Protein AF-A0A2W6E4N7-F1 (afdb_monomer)

Mean predicted aligned error: 10.03 Å

Nearest PDB structures (foldseek):
  6xg8-assembly1_A  TM=4.427E-01  e=2.562E-04  Acetivibrio thermocellus ATCC 27405

Solvent-accessible surface area (backbone atoms only — not comparable to full-atom values): 19294 Å² total; per-residue (Å²): 136,91,81,85,83,86,85,90,80,87,84,86,69,65,63,67,55,53,50,53,51,59,60,56,47,39,51,67,27,49,52,45,49,54,49,52,51,51,53,65,68,32,74,70,48,71,70,49,54,69,71,57,48,52,55,50,50,56,54,51,52,38,54,30,52,31,38,44,51,36,30,53,40,50,47,48,41,75,63,59,71,88,72,75,68,49,62,54,97,84,72,51,74,16,72,49,74,44,72,78,43,67,46,72,35,39,33,58,47,30,77,38,62,50,51,37,53,35,31,33,46,91,96,52,83,67,45,46,68,62,43,63,76,67,64,56,55,96,58,51,55,29,66,64,43,38,51,49,32,60,65,34,41,82,77,57,51,53,61,58,25,32,50,50,48,23,70,76,34,71,29,86,55,55,51,70,58,44,54,50,35,34,51,58,57,58,69,44,52,67,61,48,48,69,75,58,61,58,75,61,75,60,78,82,35,37,62,46,75,50,74,52,73,44,80,42,75,50,56,77,92,70,46,55,70,71,58,37,55,54,51,73,71,55,72,78,92,42,95,89,53,76,54,93,90,55,69,89,73,52,69,41,50,37,27,37,27,35,38,28,34,33,51,77,70,89,77,55,71,76,76,72,52,83,67,86,64,97,54,92,85,64,82,75,84,78,74,82,72,72,57,81,40,62,72,44,74,50,73,33,72,80,58,56,60,69,61,44,50,52,51,44,49,56,53,45,44,69,47,39,76,83,67,82,76

pLDDT: mean 86.87, std 14.64, range [27.64, 98.25]

Sequence (325 aa):
MAVEPGIAGDQAGGAGDAESGGTRAFGRSRACFEELITTLADPEGGRLTHARMEEQLTALSRELVRTLHQDSLDLRTAREQRRSPVTGSDRVRRGIVEPGHDRGLATVFGEVTVTRMAYRRRGVPNLYPADAVLNLPVVKHSHGLARLAAVEAPRGSFEEAAAAITRATGARAGKRQLEQLAIAVAAGVDAYYAAHRPAPAASDVLLVMSYDGKGIVMRPGALREATAKAAARAGRKLATRLSPGEKNGRKRMAELGCVYDCAPVPRTAADIIARPARNPGQPRPARAAPAAAGKWLTSSITSDIPAVIAAGFAEADRRDPARER

Radius of gyration: 29.96 Å; Cα contacts (8 Å, |Δi|>4): 373; chains: 1; bounding box: 100×68×66 Å

Secondary structure (DSSP, 8-state):
-----------SSHHHHHHHHHHHTTHHHHHHHHHHHHHHH-TTGGGS-HHHHHHHHHHHHHHHHHHHHHHHHHHHHHT-PPPSPEE-TT--EE-EEEEEE--EEEETTEEEE--EEEEEETTEEEE-HHHHHTT--SSSB-HHHHHHHHHHGGGS-HHHHHHHHHHHHS----HHHHHHHHHHHHTTHHHHHHHTPPPPPPTTSEEEEEEEEEEEEPPGGGS-HHHHHHHHT---SSSSSPPTT--SS-EEEEEEEEEEEE---PPPHHHHS-PPPSSTT-PPPPPPPP-EEEEEEEEESSS-HHHHHHHHHHHHHHH-TT---

Foldseek 3Di:
DDDDDDDDDDDPPPPVVVVVVLVVLLVVLVVLVVVVVVCCVDPVVVVDDPVVVVVVCVVSVLVSVQSVVQSVLVVVLVVDDDDAFDADPVRDTFHDKDFQDWDWAQELSGIHIHTFIWGDDPPDDTDGVVCVVVVADPDRYGVRVLVLLLVQVVVDALVVSQVVSCVNRVTGDDSVRSVVSNVVVVVCQVVVCVVQQFAADDLQKDWDKDKDKDWDFDDLVPDDPVVNVVVVPDDQPDDPDHDVVRDDGDTFIWMKMKIWIWRDDDDDPPNVDDDDDPDPPDDDPDDDDIDTHRIRMDIDRPDDHVVRVVVNVVSVCNNPVPPSD

Structure (mmCIF, N/CA/C/O backbone):
data_AF-A0A2W6E4N7-F1
#
_entry.id   AF-A0A2W6E4N7-F1
#
loop_
_atom_site.group_PDB
_atom_site.id
_atom_site.type_symbol
_atom_site.label_atom_id
_atom_site.label_alt_id
_atom_site.label_comp_id
_atom_site.label_asym_id
_atom_site.label_entity_id
_atom_site.label_seq_id
_atom_site.pdbx_PDB_ins_code
_atom_site.Cartn_x
_atom_site.Cartn_y
_atom_site.Cartn_z
_atom_site.occupancy
_atom_site.B_iso_or_equiv
_atom_site.auth_seq_id
_atom_site.auth_comp_id
_atom_site.auth_asym_id
_atom_site.auth_atom_id
_atom_site.pdbx_PDB_model_num
ATOM 1 N N . MET A 1 1 ? -54.670 -3.870 -23.554 1.00 40.25 1 MET A N 1
ATOM 2 C CA . MET A 1 1 ? -55.483 -4.775 -22.719 1.00 40.25 1 MET A CA 1
ATOM 3 C C . MET A 1 1 ? -55.046 -4.542 -21.287 1.00 40.25 1 MET A C 1
ATOM 5 O O . MET A 1 1 ? -53.878 -4.742 -20.983 1.00 40.25 1 MET A O 1
ATOM 9 N N . ALA A 1 2 ? -55.929 -3.931 -20.506 1.00 36.00 2 ALA A N 1
ATOM 10 C CA . ALA A 1 2 ? -55.668 -3.417 -19.170 1.00 36.00 2 ALA A CA 1
ATOM 11 C C . ALA A 1 2 ? -55.623 -4.540 -18.132 1.00 36.00 2 ALA A C 1
ATOM 13 O O . ALA A 1 2 ? -56.452 -5.441 -18.211 1.00 36.00 2 ALA A O 1
A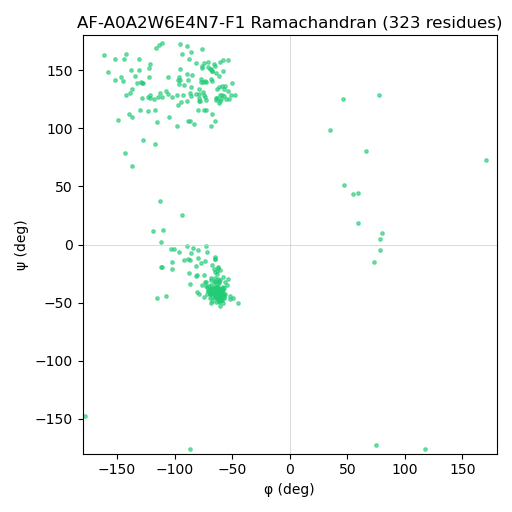TOM 14 N N . VAL A 1 3 ? -54.727 -4.423 -17.148 1.00 32.28 3 VAL A N 1
ATOM 15 C CA . VAL A 1 3 ? -54.926 -4.932 -15.784 1.00 32.28 3 VAL A CA 1
ATOM 16 C C . VAL A 1 3 ? -54.167 -4.001 -14.831 1.00 32.28 3 VAL A C 1
ATOM 18 O O . VAL A 1 3 ? -52.940 -4.012 -14.797 1.00 32.28 3 VAL A O 1
ATOM 21 N N . GLU A 1 4 ? -54.903 -3.185 -14.079 1.00 35.62 4 GLU A N 1
ATOM 22 C CA . GLU A 1 4 ? -54.462 -2.715 -12.760 1.00 35.62 4 GLU A CA 1
ATOM 23 C C . GLU A 1 4 ? -54.757 -3.796 -11.713 1.00 35.62 4 GLU A C 1
ATOM 25 O O . GLU A 1 4 ? -55.690 -4.588 -11.884 1.00 35.62 4 GLU A O 1
ATOM 30 N N . PRO A 1 5 ? -54.020 -3.780 -10.591 1.00 40.78 5 PRO A N 1
ATOM 31 C CA . PRO A 1 5 ? -54.733 -3.589 -9.327 1.00 40.78 5 PRO A CA 1
ATOM 32 C C . PRO A 1 5 ? -54.021 -2.646 -8.331 1.00 40.78 5 PRO A C 1
ATOM 34 O O . PRO A 1 5 ? -52.852 -2.824 -8.006 1.00 40.78 5 PRO A O 1
ATOM 37 N N . GLY A 1 6 ? -54.772 -1.674 -7.796 1.00 31.27 6 GLY A N 1
ATOM 38 C CA . GLY A 1 6 ? -55.199 -1.664 -6.383 1.00 31.27 6 GLY A CA 1
ATOM 39 C C . GLY A 1 6 ? -54.174 -1.501 -5.243 1.00 31.27 6 GLY A C 1
ATOM 40 O O . GLY A 1 6 ? -53.857 -2.472 -4.573 1.00 31.27 6 GLY A O 1
ATOM 41 N N . ILE A 1 7 ? -53.773 -0.249 -4.987 1.00 36.03 7 ILE A N 1
ATOM 42 C CA . ILE A 1 7 ? -53.756 0.526 -3.713 1.00 36.03 7 ILE A CA 1
ATOM 43 C C . ILE A 1 7 ? -53.211 -0.066 -2.373 1.00 36.03 7 ILE A C 1
ATOM 45 O O . ILE A 1 7 ? -53.781 -0.971 -1.777 1.00 36.03 7 ILE A O 1
ATOM 49 N N . ALA A 1 8 ? -52.253 0.717 -1.835 1.00 35.00 8 ALA A N 1
ATOM 50 C CA . ALA A 1 8 ? -51.919 1.104 -0.444 1.00 35.00 8 ALA A CA 1
ATOM 51 C C . ALA A 1 8 ? -51.180 0.163 0.525 1.00 35.00 8 ALA A C 1
ATOM 53 O O . ALA A 1 8 ? -51.621 -0.928 0.866 1.00 35.00 8 ALA A O 1
ATOM 54 N N . GLY A 1 9 ? -50.110 0.725 1.104 1.00 27.64 9 GLY A N 1
ATOM 55 C CA . GLY A 1 9 ? -49.444 0.219 2.301 1.00 27.64 9 GLY A CA 1
ATOM 56 C C . GLY A 1 9 ? -48.120 0.929 2.593 1.00 27.64 9 GLY A C 1
ATOM 57 O O . GLY A 1 9 ? -47.065 0.366 2.341 1.00 27.64 9 GLY A O 1
ATOM 58 N N . ASP A 1 10 ? -48.209 2.176 3.059 1.00 40.31 10 ASP A N 1
ATOM 59 C CA . ASP A 1 10 ? -47.282 2.850 3.985 1.00 40.31 10 ASP A CA 1
ATOM 60 C C . ASP A 1 10 ? -45.766 2.529 3.899 1.00 40.31 10 ASP A C 1
ATOM 62 O O . ASP A 1 10 ? -45.265 1.572 4.488 1.00 40.31 10 ASP A O 1
ATOM 66 N N . GLN A 1 11 ? -45.000 3.395 3.226 1.00 40.12 11 GLN A N 1
ATOM 67 C CA . GLN A 1 11 ? -43.548 3.511 3.420 1.00 40.12 11 GLN A CA 1
ATOM 68 C C . GLN A 1 11 ? -43.136 4.985 3.466 1.00 40.12 11 GLN A C 1
ATOM 70 O O . GLN A 1 11 ? -42.455 5.487 2.576 1.00 40.12 11 GLN A O 1
ATOM 75 N N . ALA A 1 12 ? -43.546 5.691 4.518 1.00 39.41 12 ALA A N 1
ATOM 76 C CA . ALA A 1 12 ? -42.987 7.006 4.847 1.00 39.41 12 ALA A CA 1
ATOM 77 C C . ALA A 1 12 ? -42.300 7.051 6.229 1.00 39.41 12 ALA A C 1
ATOM 79 O O . ALA A 1 12 ? -41.945 8.127 6.697 1.00 39.41 12 ALA A O 1
ATOM 80 N N . GLY A 1 13 ? -42.066 5.896 6.874 1.00 40.19 13 GLY A N 1
ATOM 81 C CA . GLY A 1 13 ? -41.438 5.815 8.206 1.00 40.19 13 GLY A CA 1
ATOM 82 C C . GLY A 1 13 ? -39.952 5.416 8.251 1.00 40.19 13 GLY A C 1
ATOM 83 O O . GLY A 1 13 ? -39.303 5.603 9.271 1.00 40.19 13 GLY A O 1
ATOM 84 N N . GLY A 1 14 ? -39.374 4.870 7.175 1.00 42.50 14 GLY A N 1
ATOM 85 C CA . GLY A 1 14 ? -38.052 4.215 7.248 1.00 42.50 14 GLY A CA 1
ATOM 86 C C . GLY A 1 14 ? -36.828 5.122 7.063 1.00 42.50 14 GLY A C 1
ATOM 87 O O . GLY A 1 14 ? -35.739 4.785 7.527 1.00 42.50 14 GLY A O 1
ATOM 88 N N . ALA A 1 15 ? -36.975 6.263 6.384 1.00 44.25 15 ALA A N 1
ATOM 89 C CA . ALA A 1 15 ? -35.834 7.114 6.032 1.00 44.25 15 ALA A CA 1
ATOM 90 C C . ALA A 1 15 ? -35.348 7.968 7.217 1.00 44.25 15 ALA A C 1
ATOM 92 O O . ALA A 1 15 ? -34.146 8.019 7.473 1.00 44.25 15 ALA A O 1
ATOM 93 N N . GLY A 1 16 ? -36.273 8.554 7.990 1.00 37.44 16 GLY A N 1
ATOM 94 C CA . GLY A 1 16 ? -35.946 9.405 9.142 1.00 37.44 16 GLY A CA 1
ATOM 95 C C . GLY A 1 16 ? -35.319 8.642 10.316 1.00 37.44 16 GLY A C 1
ATOM 96 O O . GLY A 1 16 ? -34.397 9.144 10.959 1.00 37.44 16 GLY A O 1
ATOM 97 N N . ASP A 1 17 ? -35.736 7.394 10.551 1.00 49.47 17 ASP A N 1
ATOM 98 C CA . ASP A 1 17 ? -35.162 6.540 11.599 1.00 49.47 17 ASP A CA 1
ATOM 99 C C . ASP A 1 17 ? -33.792 5.967 11.205 1.00 49.47 17 ASP A C 1
ATOM 101 O O . ASP A 1 17 ? -32.888 5.874 12.041 1.00 49.47 17 ASP A O 1
ATOM 105 N N . ALA A 1 18 ? -33.587 5.651 9.921 1.00 52.31 18 ALA A N 1
ATOM 106 C CA . ALA A 1 18 ? -32.294 5.206 9.404 1.00 52.31 18 ALA A CA 1
ATOM 107 C C . ALA A 1 18 ? -31.258 6.346 9.326 1.00 52.31 18 ALA A C 1
ATOM 109 O O . ALA A 1 18 ? -30.075 6.108 9.610 1.00 52.31 18 ALA A O 1
ATOM 110 N N . GLU A 1 19 ? -31.682 7.572 8.985 1.00 52.41 19 GLU A N 1
ATOM 111 C CA . GLU A 1 19 ? -30.848 8.780 9.054 1.00 52.41 19 GLU A CA 1
ATOM 112 C C . GLU A 1 19 ? -30.514 9.144 10.503 1.00 52.41 19 GLU A C 1
ATOM 114 O O . GLU A 1 19 ? -29.335 9.299 10.830 1.00 52.41 19 GLU A O 1
ATOM 119 N N . SER A 1 20 ? -31.506 9.186 11.405 1.00 58.88 20 SER A N 1
ATOM 120 C CA . SER A 1 20 ? -31.253 9.535 12.811 1.00 58.88 20 SER A CA 1
ATOM 121 C C . SER A 1 20 ? -30.388 8.486 13.521 1.00 58.88 20 SER A C 1
ATOM 123 O O . SER A 1 20 ? -29.499 8.843 14.299 1.00 58.88 20 SER A O 1
ATOM 125 N N . GLY A 1 21 ? -30.566 7.198 13.201 1.00 63.97 21 GLY A N 1
ATOM 126 C CA . GLY A 1 21 ? -29.728 6.107 13.699 1.00 63.97 21 GLY A CA 1
ATOM 127 C C . GLY A 1 21 ? -28.298 6.159 13.159 1.00 63.97 21 GLY A C 1
ATOM 128 O O . GLY A 1 21 ? -27.344 5.936 13.908 1.00 63.97 21 GLY A O 1
ATOM 129 N N . GLY A 1 22 ? -28.131 6.519 11.881 1.00 75.38 22 GLY A N 1
ATOM 130 C CA . GLY A 1 22 ? -26.818 6.714 11.265 1.00 75.38 22 GLY A CA 1
ATOM 131 C C . GLY A 1 22 ? -26.027 7.836 11.931 1.00 75.38 22 GLY A C 1
ATOM 132 O O . GLY A 1 22 ? -24.849 7.666 12.228 1.00 75.38 22 GLY A O 1
ATOM 133 N N . THR A 1 23 ? -26.682 8.955 12.234 1.00 75.62 23 THR A N 1
ATOM 134 C CA . THR A 1 23 ? -26.063 10.103 12.899 1.00 75.62 23 THR A CA 1
ATOM 135 C C . THR A 1 23 ? -25.770 9.852 14.384 1.00 75.62 23 THR A C 1
ATOM 137 O O . THR A 1 23 ? -24.737 10.295 14.888 1.00 75.62 23 THR A O 1
ATOM 140 N N . ARG A 1 24 ? -26.633 9.111 15.095 1.00 85.75 24 ARG A N 1
ATOM 141 C CA . ARG A 1 24 ? -26.412 8.734 16.507 1.00 85.75 24 ARG A CA 1
ATOM 142 C C . ARG A 1 24 ? -25.206 7.813 16.704 1.00 85.75 24 ARG A C 1
ATOM 144 O O . ARG A 1 24 ? -24.571 7.881 17.753 1.00 85.75 24 ARG A O 1
ATOM 151 N N . ALA A 1 25 ? -24.854 7.002 15.704 1.00 91.62 25 ALA A N 1
ATOM 152 C CA . ALA A 1 25 ? -23.698 6.105 15.772 1.00 91.62 25 ALA A CA 1
ATOM 153 C C . ALA A 1 25 ? -22.352 6.839 15.931 1.00 91.62 25 ALA A C 1
ATOM 155 O O . ALA A 1 25 ? -21.387 6.244 16.396 1.00 91.62 25 ALA A O 1
ATOM 156 N N . PHE A 1 26 ? -22.302 8.135 15.608 1.00 96.56 26 PHE A N 1
ATOM 157 C CA . PHE A 1 26 ? -21.118 8.990 15.736 1.00 96.56 26 PHE A CA 1
ATOM 158 C C . PHE A 1 26 ? -21.067 9.764 17.067 1.00 96.56 26 PHE A C 1
ATOM 160 O O . PHE A 1 26 ? -20.488 10.845 17.158 1.00 96.56 26 PHE A O 1
ATOM 167 N N . GLY A 1 27 ? -21.709 9.253 18.121 1.00 95.06 27 GLY A N 1
ATOM 168 C CA . GLY A 1 27 ? -21.746 9.922 19.425 1.00 95.06 27 GLY A CA 1
ATOM 169 C C . GLY A 1 27 ? -20.359 10.148 20.042 1.00 95.06 27 GLY A C 1
ATOM 170 O O . GLY A 1 27 ? -20.102 11.223 20.581 1.00 95.06 27 GLY A O 1
ATOM 171 N N . ARG A 1 28 ? -19.442 9.175 19.916 1.00 95.88 28 ARG A N 1
ATOM 172 C CA . ARG A 1 28 ? -18.079 9.282 20.470 1.00 95.88 28 ARG A CA 1
ATOM 173 C C . ARG A 1 28 ? -17.251 10.319 19.723 1.00 95.88 28 ARG A C 1
ATOM 175 O O . ARG A 1 28 ? -16.607 11.154 20.349 1.00 95.88 28 ARG A O 1
ATOM 182 N N . SER A 1 29 ? -17.291 10.301 18.395 1.00 96.62 29 SER A N 1
ATOM 183 C CA . SER A 1 29 ? -16.591 11.300 17.582 1.00 96.62 29 SER A CA 1
ATOM 184 C C . SER A 1 29 ? -17.124 12.716 17.799 1.00 96.62 29 SER A C 1
ATOM 186 O O . SER A 1 29 ? -16.330 13.649 17.861 1.00 96.62 29 SER A O 1
ATOM 188 N N . ARG A 1 30 ? -18.437 12.889 17.997 1.00 95.69 30 ARG A N 1
ATOM 189 C CA . ARG A 1 30 ? -19.021 14.182 18.390 1.00 95.69 30 ARG A CA 1
ATOM 190 C C . ARG A 1 30 ? -18.492 14.668 19.731 1.00 95.69 30 ARG A C 1
ATOM 192 O O . ARG A 1 30 ? -18.027 15.795 19.802 1.00 95.69 30 ARG A O 1
ATOM 199 N N . ALA A 1 31 ? -18.498 13.818 20.757 1.00 94.25 31 ALA A N 1
ATOM 200 C CA . ALA A 1 31 ? -17.938 14.175 22.059 1.00 94.25 31 ALA A CA 1
ATOM 201 C C . ALA A 1 31 ? -16.453 14.576 21.953 1.00 94.25 31 ALA A C 1
ATOM 203 O O . ALA A 1 31 ? -16.055 15.588 22.516 1.00 94.25 31 ALA A O 1
ATOM 204 N N . CYS A 1 32 ? -15.662 13.843 21.161 1.00 93.94 32 CYS A N 1
ATOM 205 C CA . CYS A 1 32 ? -14.254 14.162 20.911 1.00 93.94 32 CYS A CA 1
ATOM 206 C C . CYS A 1 32 ? -14.070 15.509 20.184 1.00 93.94 32 CYS A C 1
ATOM 208 O O . CYS A 1 32 ? -13.142 16.261 20.475 1.00 93.94 32 CYS A O 1
ATOM 210 N N . PHE A 1 33 ? -14.965 15.847 19.252 1.00 94.81 33 PHE A N 1
ATOM 211 C CA . PHE A 1 33 ? -14.944 17.143 18.576 1.00 94.81 33 PHE A CA 1
ATOM 212 C C . PHE A 1 33 ? -15.318 18.297 19.518 1.00 94.81 33 PHE A C 1
ATOM 214 O O . PHE A 1 33 ? -14.638 19.320 19.520 1.00 94.81 33 PHE A O 1
ATOM 221 N N . GLU A 1 34 ? -16.342 18.122 20.354 1.00 94.06 34 GLU A N 1
ATOM 222 C CA . GLU A 1 34 ? -16.723 19.119 21.366 1.00 94.06 34 GLU A CA 1
ATOM 223 C C . GLU A 1 34 ? -15.619 19.328 22.416 1.00 94.06 34 GLU A C 1
ATOM 225 O O . GLU A 1 34 ? -15.353 20.455 22.834 1.00 94.06 34 GLU A O 1
ATOM 230 N N . GLU A 1 35 ? -14.914 18.263 22.807 1.00 89.31 35 GLU A N 1
ATOM 231 C CA . GLU A 1 35 ? -13.736 18.346 23.679 1.00 89.31 35 GLU A CA 1
ATOM 232 C C . GLU A 1 35 ? -12.603 19.153 23.025 1.00 89.31 35 GLU A C 1
ATOM 234 O O . GLU A 1 35 ? -11.974 19.994 23.674 1.00 89.31 35 GLU A O 1
ATOM 239 N N . LEU A 1 36 ? -12.377 18.961 21.721 1.00 90.31 36 LEU A N 1
ATOM 240 C CA . LEU A 1 36 ? -11.406 19.738 20.950 1.00 90.31 36 LEU A CA 1
ATOM 241 C C . LEU A 1 36 ? -11.788 21.226 20.918 1.00 90.31 36 LEU A C 1
ATOM 243 O O . LEU A 1 36 ? -10.929 22.073 21.167 1.00 90.31 36 LEU A O 1
ATOM 247 N N . ILE A 1 37 ? -13.063 21.555 20.680 1.00 90.94 37 ILE A N 1
ATOM 248 C CA . ILE A 1 37 ? -13.561 22.941 20.740 1.00 90.94 37 ILE A CA 1
ATOM 249 C C . ILE A 1 37 ? -13.359 23.525 22.138 1.00 90.94 37 ILE A C 1
ATOM 251 O O . ILE A 1 37 ? -12.834 24.627 22.265 1.00 90.94 37 ILE A O 1
ATOM 255 N N . THR A 1 38 ? -13.733 22.783 23.180 1.00 88.81 38 THR A N 1
ATOM 256 C CA . THR A 1 38 ? -13.588 23.217 24.577 1.00 88.81 38 THR A CA 1
ATOM 257 C C . THR A 1 38 ? -12.129 23.525 24.906 1.00 88.81 38 THR A C 1
ATOM 259 O O . THR A 1 38 ? -11.832 24.559 25.494 1.00 88.81 38 THR A O 1
ATOM 262 N N . THR A 1 39 ? -11.209 22.675 24.449 1.00 83.38 39 THR A N 1
ATOM 263 C CA . THR A 1 39 ? -9.764 22.861 24.624 1.00 83.38 39 THR A CA 1
ATOM 264 C C . THR A 1 39 ? -9.254 24.126 23.930 1.00 83.38 39 THR A C 1
ATOM 266 O O . THR A 1 39 ? -8.403 24.828 24.466 1.00 83.38 39 THR A O 1
ATOM 269 N N . LEU A 1 40 ? -9.766 24.433 22.736 1.00 84.12 40 LEU A N 1
ATOM 270 C CA . LEU A 1 40 ? -9.413 25.655 22.008 1.00 84.12 40 LEU A CA 1
ATOM 271 C C . LEU A 1 40 ? -10.033 26.917 22.613 1.00 84.12 40 LEU A C 1
ATOM 273 O O . LEU A 1 40 ? -9.447 27.992 22.515 1.00 84.12 40 LEU A O 1
ATOM 277 N N . ALA A 1 41 ? -11.221 26.791 23.199 1.00 85.81 41 ALA A N 1
ATOM 278 C CA . ALA A 1 41 ? -11.929 27.883 23.852 1.00 85.81 41 ALA A CA 1
ATOM 279 C C . ALA A 1 41 ? -11.404 28.175 25.270 1.00 85.81 41 ALA A C 1
ATOM 281 O O . ALA A 1 41 ? -11.761 29.207 25.839 1.00 85.81 41 ALA A O 1
ATOM 282 N N . ASP A 1 42 ? -10.573 27.293 25.838 1.00 83.88 42 ASP A N 1
ATOM 283 C CA . ASP A 1 42 ? -9.968 27.473 27.156 1.00 83.88 42 ASP A CA 1
ATOM 284 C C . ASP A 1 42 ? -9.094 28.749 27.182 1.00 83.88 42 ASP A C 1
ATOM 286 O O . ASP A 1 42 ? -8.157 28.877 26.383 1.00 83.88 42 ASP A O 1
ATOM 290 N N . PRO A 1 43 ? -9.348 29.700 28.104 1.00 74.50 43 PRO A N 1
ATOM 291 C CA . PRO A 1 43 ? -8.511 30.883 28.289 1.00 74.50 43 PRO A CA 1
ATOM 292 C C . PRO A 1 43 ? -7.021 30.578 28.519 1.00 74.50 43 PRO A C 1
ATOM 294 O O . PRO A 1 43 ? -6.173 31.391 28.142 1.00 74.50 43 PRO A O 1
ATOM 297 N N . GLU A 1 44 ? -6.679 29.427 29.111 1.00 70.19 44 GLU A N 1
ATOM 298 C CA . GLU A 1 44 ? -5.288 28.965 29.242 1.00 70.19 44 GLU A CA 1
ATOM 299 C C . GLU A 1 44 ? -4.713 28.488 27.895 1.00 70.19 44 GLU A C 1
ATOM 301 O O . GLU A 1 44 ? -3.537 28.716 27.603 1.00 70.19 44 GLU A O 1
ATOM 306 N N . GLY A 1 45 ? -5.550 27.916 27.022 1.00 64.94 45 GLY A N 1
ATOM 307 C CA . GLY A 1 45 ? -5.206 27.584 25.636 1.00 64.94 45 GLY A CA 1
ATOM 308 C C . GLY A 1 45 ? -4.842 28.820 24.806 1.00 64.94 45 GLY A C 1
ATOM 309 O O . GLY A 1 45 ? -3.915 28.772 23.996 1.00 64.94 45 GLY A O 1
ATOM 310 N N . GLY A 1 46 ? -5.470 29.967 25.090 1.00 65.31 46 GLY A N 1
ATOM 311 C CA . GLY A 1 46 ? -5.109 31.273 24.522 1.00 65.31 46 GLY A CA 1
ATOM 312 C C . GLY A 1 46 ? -3.715 31.786 24.918 1.00 65.31 46 GLY A C 1
ATOM 313 O O . GLY A 1 46 ? -3.220 32.735 24.310 1.00 65.31 46 GLY A O 1
ATOM 314 N N . ARG A 1 47 ? -3.060 31.166 25.912 1.00 72.75 47 ARG A N 1
ATOM 315 C CA . ARG A 1 47 ? -1.680 31.479 26.331 1.00 72.75 47 ARG A CA 1
ATOM 316 C C . ARG A 1 47 ? -0.633 30.568 25.694 1.00 72.75 47 ARG A C 1
ATOM 318 O O . ARG A 1 47 ? 0.564 30.799 25.878 1.00 72.75 47 ARG A O 1
ATOM 325 N N . LEU A 1 48 ? -1.048 29.533 24.961 1.00 81.50 48 LEU A N 1
ATOM 326 C CA . LEU A 1 48 ? -0.116 28.686 24.229 1.00 81.50 48 LEU A CA 1
ATOM 327 C C . LEU A 1 48 ? 0.524 29.476 23.091 1.00 81.50 48 LEU A C 1
ATOM 329 O O . LEU A 1 48 ? -0.121 30.248 22.383 1.00 81.50 48 LEU A O 1
ATOM 333 N N . THR A 1 49 ? 1.817 29.245 22.876 1.00 88.56 49 THR A N 1
ATOM 334 C CA . THR A 1 49 ? 2.458 29.718 21.651 1.00 88.56 49 THR A CA 1
ATOM 335 C C . THR A 1 49 ? 1.849 28.997 20.451 1.00 88.56 49 THR A C 1
ATOM 337 O O . THR A 1 49 ? 1.404 27.852 20.559 1.00 88.56 49 THR A O 1
ATOM 340 N N . HIS A 1 50 ? 1.889 29.635 19.281 1.00 89.50 50 HIS A N 1
ATOM 341 C CA . HIS A 1 50 ? 1.368 29.052 18.043 1.00 89.50 50 HIS A CA 1
ATOM 342 C C . HIS A 1 50 ? 1.880 27.621 17.796 1.00 89.50 50 HIS A C 1
ATOM 344 O O . HIS A 1 50 ? 1.095 26.715 17.545 1.00 89.50 50 HIS A O 1
ATOM 350 N N . ALA A 1 51 ? 3.186 27.387 17.964 1.00 91.38 51 ALA A N 1
ATOM 351 C CA . ALA A 1 51 ? 3.785 26.064 17.775 1.00 91.38 51 ALA A CA 1
ATOM 352 C C . ALA A 1 51 ? 3.225 25.002 18.743 1.00 91.38 51 ALA A C 1
ATOM 354 O O . ALA A 1 51 ? 2.997 23.860 18.353 1.00 91.38 51 ALA A O 1
ATOM 355 N N . ARG A 1 52 ? 2.957 25.367 20.005 1.00 89.31 52 ARG A N 1
ATOM 356 C CA . ARG A 1 52 ? 2.331 24.448 20.970 1.00 89.31 52 ARG A CA 1
ATOM 357 C C . ARG A 1 52 ? 0.882 24.142 20.605 1.00 89.31 52 ARG A C 1
ATOM 359 O O . ARG A 1 52 ? 0.455 22.997 20.739 1.00 89.31 52 ARG A O 1
ATOM 366 N N . MET A 1 53 ? 0.153 25.139 20.108 1.00 87.88 53 MET A N 1
ATOM 367 C CA . MET A 1 53 ? -1.208 24.951 19.611 1.00 87.88 53 MET A CA 1
ATOM 368 C C . MET A 1 53 ? -1.239 23.996 18.405 1.00 87.88 53 MET A C 1
ATOM 370 O O . MET A 1 53 ? -2.083 23.102 18.366 1.00 87.88 53 MET A O 1
ATOM 374 N N . GLU A 1 54 ? -0.292 24.107 17.466 1.00 90.44 54 GLU A N 1
ATOM 375 C CA . GLU A 1 54 ? -0.155 23.174 16.335 1.00 90.44 54 GLU A CA 1
ATOM 376 C C . GLU A 1 54 ? 0.109 21.729 16.789 1.00 90.44 54 GLU A C 1
ATOM 378 O O . GLU A 1 54 ? -0.522 20.794 16.285 1.00 90.44 54 GLU A O 1
ATOM 383 N N . GLU A 1 55 ? 1.012 21.526 17.756 1.00 89.31 55 GLU A N 1
ATOM 384 C CA . GLU A 1 55 ? 1.308 20.205 18.331 1.00 89.31 55 GLU A CA 1
ATOM 385 C C . GLU A 1 55 ? 0.055 19.572 18.955 1.00 89.31 55 GLU A C 1
ATOM 387 O O . GLU A 1 55 ? -0.268 18.409 18.683 1.00 89.31 55 GLU A O 1
ATOM 392 N N . GLN A 1 56 ? -0.677 20.347 19.758 1.00 87.38 56 GLN A N 1
ATOM 393 C CA . GLN A 1 56 ? -1.875 19.882 20.452 1.00 87.38 56 GLN A CA 1
ATOM 394 C C . GLN A 1 56 ? -3.020 19.582 19.480 1.00 87.38 56 GLN A C 1
ATOM 396 O O . GLN A 1 56 ? -3.622 18.508 19.555 1.00 87.38 56 GLN A O 1
ATOM 401 N N . LEU A 1 57 ? -3.277 20.465 18.510 1.00 89.50 57 LEU A N 1
ATOM 402 C CA . LEU A 1 57 ? -4.289 20.232 17.478 1.00 89.50 57 LEU A CA 1
ATOM 403 C C . LEU A 1 57 ? -3.961 19.025 16.608 1.00 89.50 57 LEU A C 1
ATOM 405 O O . LEU A 1 57 ? -4.853 18.252 16.258 1.00 89.50 57 LEU A O 1
ATOM 409 N N . THR A 1 58 ? -2.686 18.811 16.292 1.00 89.94 58 THR A N 1
ATOM 410 C CA . THR A 1 58 ? -2.250 17.619 15.557 1.00 89.94 58 THR A CA 1
ATOM 411 C C . THR A 1 58 ? -2.557 16.341 16.339 1.00 89.94 58 THR A C 1
ATOM 413 O O . THR A 1 58 ? -3.007 15.356 15.753 1.00 89.94 58 THR A O 1
ATOM 416 N N . ALA A 1 59 ? -2.341 16.332 17.656 1.00 88.00 59 ALA A N 1
ATOM 417 C CA . ALA A 1 59 ? -2.645 15.174 18.494 1.00 88.00 59 ALA A CA 1
ATOM 418 C C . ALA A 1 59 ? -4.159 14.920 18.606 1.00 88.00 59 ALA A C 1
ATOM 420 O O . ALA A 1 59 ? -4.610 13.803 18.344 1.00 88.00 59 ALA A O 1
ATOM 421 N N . LEU A 1 60 ? -4.943 15.953 18.930 1.00 89.25 60 LEU A N 1
ATOM 422 C CA . LEU A 1 60 ? -6.393 15.839 19.122 1.00 89.25 60 LEU A CA 1
ATOM 423 C C . LEU A 1 60 ? -7.127 15.499 17.819 1.00 89.25 60 LEU A C 1
ATOM 425 O O . LEU A 1 60 ? -7.996 14.629 17.802 1.00 89.25 60 LEU A O 1
ATOM 429 N N . SER A 1 61 ? -6.743 16.120 16.700 1.00 91.62 61 SER A N 1
ATOM 430 C CA . SER A 1 61 ? -7.350 15.828 15.394 1.00 91.62 61 SER A CA 1
ATOM 431 C C . SER A 1 61 ? -7.133 14.377 14.959 1.00 91.62 61 SER A C 1
ATOM 433 O O . SER A 1 61 ? -8.039 13.764 14.396 1.00 91.62 61 SER A O 1
ATOM 435 N N . ARG A 1 62 ? -5.969 13.784 15.255 1.00 92.62 62 ARG A N 1
ATOM 436 C CA . ARG A 1 62 ? -5.715 12.361 14.977 1.00 92.62 62 ARG A CA 1
ATOM 437 C C . ARG A 1 62 ? -6.671 11.461 15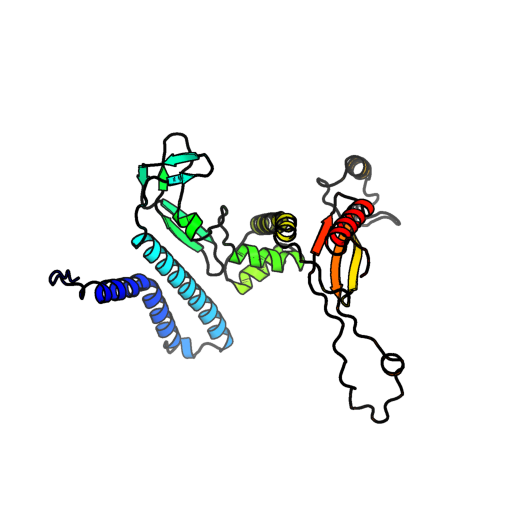.744 1.00 92.62 62 ARG A C 1
ATOM 439 O O . ARG A 1 62 ? -7.238 10.547 15.148 1.00 92.62 62 ARG A O 1
ATOM 446 N N . GLU A 1 63 ? -6.873 11.736 17.028 1.00 93.69 63 GLU A N 1
ATOM 447 C CA . GLU A 1 63 ? -7.772 10.949 17.871 1.00 93.69 63 GLU A CA 1
ATOM 448 C C . GLU A 1 63 ? -9.239 11.085 17.443 1.00 93.69 63 GLU A C 1
ATOM 450 O O . GLU A 1 63 ? -9.961 10.085 17.361 1.00 93.69 63 GLU A O 1
ATOM 455 N N . LEU A 1 64 ? -9.657 12.291 17.051 1.00 96.06 64 LEU A N 1
ATOM 456 C CA . LEU A 1 64 ? -10.972 12.531 16.461 1.00 96.06 64 LEU A CA 1
ATOM 457 C C . LEU A 1 64 ? -11.181 11.693 15.192 1.00 96.06 64 LEU A C 1
ATOM 459 O O . LEU A 1 64 ? -12.179 10.981 15.072 1.00 96.06 64 LEU A O 1
ATOM 463 N N . VAL A 1 65 ? -10.233 11.732 14.251 1.00 96.38 65 VAL A N 1
ATOM 464 C CA . VAL A 1 65 ? -10.332 10.978 12.988 1.00 96.38 65 VAL A CA 1
ATOM 465 C C . VAL A 1 65 ? -10.292 9.465 13.233 1.00 96.38 65 VAL A C 1
ATOM 467 O O . VAL A 1 65 ? -11.036 8.717 12.592 1.00 96.38 65 VAL A O 1
ATOM 470 N N . ARG A 1 66 ? -9.486 8.993 14.192 1.00 96.94 66 ARG A N 1
ATOM 471 C CA . ARG A 1 66 ? -9.477 7.588 14.626 1.00 96.94 66 ARG A CA 1
ATOM 472 C C . ARG A 1 66 ? -10.844 7.160 15.162 1.00 96.94 66 ARG A C 1
ATOM 474 O O . ARG A 1 66 ? -11.341 6.096 14.792 1.00 96.94 66 ARG A O 1
ATOM 481 N N . THR A 1 67 ? -11.464 7.996 15.991 1.00 97.88 67 THR A N 1
ATOM 482 C CA . THR A 1 67 ? -12.780 7.738 16.590 1.00 97.88 67 THR A CA 1
ATOM 483 C C . THR A 1 67 ? -13.893 7.768 15.547 1.00 97.88 67 THR A C 1
ATOM 485 O O . THR A 1 67 ? -14.729 6.869 15.536 1.00 97.88 67 THR A O 1
ATOM 488 N N . LEU A 1 68 ? -13.863 8.714 14.601 1.00 97.69 68 LEU A N 1
ATOM 489 C CA . LEU A 1 68 ? -14.767 8.735 13.441 1.00 97.69 68 LEU A CA 1
ATOM 490 C C . LEU A 1 68 ? -14.683 7.431 12.636 1.00 97.69 68 LEU A C 1
ATOM 492 O O . LEU A 1 68 ? -15.703 6.876 12.222 1.00 97.69 68 LEU A O 1
ATOM 496 N N . HIS A 1 69 ? -13.470 6.916 12.425 1.00 97.25 69 HIS A N 1
ATOM 497 C CA . HIS A 1 69 ? -13.275 5.638 11.748 1.00 97.25 69 HIS A CA 1
ATOM 498 C C . HIS A 1 69 ? -13.854 4.475 12.569 1.00 97.25 69 HIS A C 1
ATOM 500 O O . HIS A 1 69 ? -14.554 3.632 12.006 1.00 97.25 69 HIS A O 1
ATOM 506 N N . GLN A 1 70 ? -13.631 4.446 13.888 1.00 98.25 70 GLN A N 1
ATOM 507 C CA . GLN A 1 70 ? -14.219 3.429 14.766 1.00 98.25 70 GLN A CA 1
ATOM 508 C C . GLN A 1 70 ? -15.754 3.466 14.740 1.00 98.25 70 GLN A C 1
ATOM 510 O O . GLN A 1 70 ? -16.377 2.430 14.531 1.00 98.25 70 GLN A O 1
ATOM 515 N N . ASP A 1 71 ? -16.368 4.645 14.873 1.00 98.12 71 ASP A N 1
ATOM 516 C CA . ASP A 1 71 ? -17.825 4.822 14.792 1.00 98.12 71 ASP A CA 1
ATOM 517 C C . ASP A 1 71 ? -18.375 4.325 13.441 1.00 98.12 71 ASP A C 1
ATOM 519 O O . ASP A 1 71 ? -19.403 3.648 13.388 1.00 98.12 71 ASP A O 1
ATOM 523 N N . SER A 1 72 ? -17.656 4.576 12.340 1.00 96.81 72 SER A N 1
ATOM 524 C CA . SER A 1 72 ? -18.030 4.064 11.015 1.00 96.81 72 SER A CA 1
ATOM 525 C C . SER A 1 72 ? -17.995 2.532 10.935 1.00 96.81 72 SER A C 1
ATOM 527 O O . SER A 1 72 ? -18.889 1.928 10.336 1.00 96.81 72 SER A O 1
ATOM 529 N N . LEU A 1 73 ? -16.982 1.887 11.522 1.00 97.25 73 LEU A N 1
ATOM 530 C CA . LEU A 1 73 ? -16.870 0.423 11.560 1.00 97.25 73 LEU A CA 1
ATOM 531 C C . LEU A 1 73 ? -17.939 -0.208 12.458 1.00 97.25 73 LEU A C 1
ATOM 533 O O . LEU A 1 73 ? -18.525 -1.230 12.092 1.00 97.25 73 LEU A O 1
ATOM 537 N N . ASP A 1 74 ? -18.255 0.425 13.581 1.00 97.06 74 ASP A N 1
ATOM 538 C CA . ASP A 1 74 ? -19.296 -0.040 14.495 1.00 97.06 74 ASP A CA 1
ATOM 539 C C . ASP A 1 74 ? -20.683 0.097 13.852 1.00 97.06 74 ASP A C 1
ATOM 541 O O . ASP A 1 74 ? -21.482 -0.840 13.899 1.00 97.06 74 ASP A O 1
ATOM 545 N N . LEU A 1 75 ? -20.948 1.196 13.133 1.00 96.06 75 LEU A N 1
ATOM 546 C CA . LEU A 1 75 ? -22.171 1.349 12.340 1.00 96.06 75 LEU A CA 1
ATOM 547 C C . LEU A 1 75 ? -22.276 0.281 11.242 1.00 96.06 75 LEU A C 1
ATOM 549 O O . LEU A 1 75 ? -23.358 -0.254 10.997 1.00 96.06 75 LEU A O 1
ATOM 553 N N . ARG A 1 76 ? -21.164 -0.056 10.576 1.00 95.12 76 ARG A N 1
ATOM 554 C CA . ARG A 1 76 ? -21.132 -1.156 9.595 1.00 95.12 76 ARG A CA 1
ATOM 555 C C . ARG A 1 76 ? -21.415 -2.503 10.248 1.00 95.12 76 ARG A C 1
ATOM 557 O O . ARG A 1 76 ? -22.143 -3.290 9.656 1.00 95.12 76 ARG A O 1
ATOM 564 N N . THR A 1 77 ? -20.889 -2.740 11.447 1.00 95.31 77 THR A N 1
ATOM 565 C CA . THR A 1 77 ? -21.157 -3.951 12.236 1.00 95.31 77 THR A CA 1
ATOM 566 C C . THR A 1 77 ? -22.641 -4.048 12.582 1.00 95.31 77 THR A C 1
ATOM 568 O O . THR A 1 77 ? -23.264 -5.077 12.341 1.00 95.31 77 THR A O 1
ATOM 571 N N . ALA A 1 78 ? -23.243 -2.961 13.075 1.00 94.44 78 ALA A N 1
ATOM 572 C CA . ALA A 1 78 ? -24.670 -2.910 13.400 1.00 94.44 78 ALA A CA 1
ATOM 573 C C . ALA A 1 78 ? -25.568 -3.130 12.169 1.00 94.44 78 ALA A C 1
ATOM 575 O O . ALA A 1 78 ? -26.668 -3.665 12.281 1.00 94.44 78 ALA A O 1
ATOM 576 N N . ARG A 1 79 ? -25.088 -2.733 10.984 1.00 94.44 79 ARG A N 1
ATOM 577 C CA . ARG A 1 79 ? -25.761 -2.936 9.693 1.00 94.44 79 ARG A CA 1
ATOM 578 C C . ARG A 1 79 ? -25.393 -4.256 9.013 1.00 94.44 79 ARG A C 1
ATOM 580 O O . ARG A 1 79 ? -25.894 -4.520 7.919 1.00 94.44 79 ARG A O 1
ATOM 587 N N . GLU A 1 80 ? -24.519 -5.074 9.599 1.00 94.94 80 GLU A N 1
ATOM 588 C CA . GLU A 1 80 ? -24.105 -6.331 8.986 1.00 94.94 80 GLU A CA 1
ATOM 589 C C . GLU A 1 80 ? -25.289 -7.300 8.956 1.00 94.94 80 GLU A C 1
ATOM 591 O O . GLU A 1 80 ? -25.768 -7.785 9.979 1.00 94.94 80 GLU A O 1
ATOM 596 N N . GLN A 1 81 ? -25.770 -7.595 7.751 1.00 93.44 81 GLN A N 1
ATOM 597 C CA . GLN A 1 81 ? -26.841 -8.559 7.560 1.00 93.44 81 GLN A CA 1
ATOM 598 C C . GLN A 1 81 ? -26.273 -9.969 7.455 1.00 93.44 81 GLN A C 1
ATOM 600 O O . GLN A 1 81 ? -25.324 -10.238 6.707 1.00 93.44 81 GLN A O 1
ATOM 605 N N . ARG A 1 82 ? -26.920 -10.899 8.161 1.00 93.00 82 ARG A N 1
ATOM 606 C CA . ARG A 1 82 ? -26.644 -12.323 8.010 1.00 93.00 82 ARG A CA 1
ATOM 607 C C . ARG A 1 82 ? -26.912 -12.740 6.564 1.00 93.00 82 ARG A C 1
ATOM 609 O O . ARG A 1 82 ? -28.007 -12.567 6.040 1.00 93.00 82 ARG A O 1
ATOM 616 N N . ARG A 1 83 ? -25.911 -13.346 5.938 1.00 90.06 83 ARG A N 1
ATOM 617 C CA . ARG A 1 83 ? -25.989 -13.925 4.599 1.00 90.06 83 ARG A CA 1
ATOM 618 C C . ARG A 1 83 ? -26.471 -15.369 4.674 1.00 90.06 83 ARG A C 1
ATOM 620 O O . ARG A 1 83 ? -26.327 -16.045 5.698 1.00 90.06 83 ARG A O 1
ATOM 627 N N . SER A 1 84 ? -26.983 -15.864 3.548 1.00 87.56 84 SER A N 1
ATOM 628 C CA . SER A 1 84 ? -27.140 -17.302 3.328 1.00 87.56 84 SER A CA 1
ATOM 629 C C . SER A 1 84 ? -25.802 -18.023 3.552 1.00 87.56 84 SER A C 1
ATOM 631 O O . SER A 1 84 ? -24.747 -17.393 3.450 1.00 87.56 84 SER A O 1
ATOM 633 N N . PRO A 1 85 ? -25.808 -19.339 3.822 1.00 90.56 85 PRO A N 1
ATOM 634 C CA . PRO A 1 85 ? -24.583 -20.095 4.056 1.00 90.56 85 PRO A CA 1
ATOM 635 C C . PRO A 1 85 ? -23.505 -19.817 3.004 1.00 90.56 85 PRO A C 1
ATOM 637 O O . PRO A 1 85 ? -23.763 -19.881 1.802 1.00 90.56 85 PRO A O 1
ATOM 640 N N . VAL A 1 86 ? -22.305 -19.489 3.478 1.00 93.69 86 VAL A N 1
ATOM 641 C CA . VAL A 1 86 ? -21.201 -18.991 2.650 1.00 93.69 86 VAL A CA 1
ATOM 642 C C . VAL A 1 86 ? -20.283 -20.147 2.283 1.00 93.69 86 VAL A C 1
ATOM 644 O O . VAL A 1 86 ? -19.965 -20.990 3.124 1.00 93.69 86 VAL A O 1
ATOM 647 N N . THR A 1 87 ? -19.838 -20.175 1.031 1.00 94.94 87 THR A N 1
ATOM 648 C CA . THR A 1 87 ? -18.859 -21.146 0.532 1.00 94.94 87 THR A CA 1
ATOM 649 C C . THR A 1 87 ? -17.586 -20.403 0.154 1.00 94.94 87 THR A C 1
ATOM 651 O O . THR A 1 87 ? -17.647 -19.410 -0.567 1.00 94.94 87 THR A O 1
ATOM 654 N N . GLY A 1 88 ? -16.448 -20.847 0.689 1.00 91.38 88 GLY A N 1
ATOM 655 C CA . GLY A 1 88 ? -15.143 -20.252 0.407 1.00 91.38 88 GLY A CA 1
ATOM 656 C C . GLY A 1 88 ? -14.486 -20.831 -0.842 1.00 91.38 88 GLY A C 1
ATOM 657 O O . GLY A 1 88 ? -15.032 -21.709 -1.511 1.00 91.38 88 GLY A O 1
ATOM 658 N N . SER A 1 89 ? -13.259 -20.386 -1.113 1.00 92.88 89 SER A N 1
ATOM 659 C CA . SER A 1 89 ? -12.391 -20.966 -2.150 1.00 92.88 89 SER A CA 1
ATOM 660 C C . SER A 1 89 ? -12.058 -22.443 -1.898 1.00 92.88 89 SER A C 1
ATOM 662 O O . SER A 1 89 ? -11.783 -23.182 -2.838 1.00 92.88 89 SER A O 1
ATOM 664 N N . ASP A 1 90 ? -12.163 -22.893 -0.646 1.00 93.19 90 ASP A N 1
ATOM 665 C CA . ASP A 1 90 ? -12.051 -24.294 -0.230 1.00 93.19 90 ASP A CA 1
ATOM 666 C C . ASP A 1 90 ? -13.264 -25.160 -0.613 1.00 93.19 90 ASP A C 1
ATOM 668 O O . ASP A 1 90 ? -13.283 -26.354 -0.323 1.00 93.19 90 ASP A O 1
ATOM 672 N N . ARG A 1 91 ? -14.288 -24.574 -1.254 1.00 94.56 91 ARG A N 1
ATOM 673 C CA . ARG A 1 91 ? -15.548 -25.231 -1.643 1.00 94.56 91 ARG A CA 1
ATOM 674 C C . ARG A 1 91 ? -16.325 -25.821 -0.460 1.00 94.56 91 ARG A C 1
ATOM 676 O O . ARG A 1 91 ? -17.225 -26.638 -0.648 1.00 94.56 91 ARG A O 1
ATOM 683 N N . VAL A 1 92 ? -16.030 -25.384 0.767 1.00 95.31 92 VAL A N 1
ATOM 684 C CA . VAL A 1 92 ? -16.719 -25.837 1.977 1.00 95.31 92 VAL A CA 1
ATOM 685 C C . VAL A 1 92 ? -17.813 -24.847 2.372 1.00 95.31 92 VAL A C 1
ATOM 687 O O . VAL A 1 92 ? -17.548 -23.687 2.699 1.00 95.31 92 VAL A O 1
ATOM 690 N N . ARG A 1 93 ? -19.057 -25.334 2.413 1.00 95.31 93 ARG A N 1
ATOM 691 C CA . ARG A 1 93 ? -20.229 -24.565 2.855 1.00 95.31 93 ARG A CA 1
ATOM 692 C C . ARG A 1 93 ? -20.252 -24.396 4.377 1.00 95.31 93 ARG A C 1
ATOM 694 O O . ARG A 1 93 ? -20.201 -25.379 5.117 1.00 95.31 93 ARG A O 1
ATOM 701 N N . ARG A 1 94 ? -20.400 -23.157 4.848 1.00 96.06 94 ARG A N 1
ATOM 702 C CA . ARG A 1 94 ? -20.475 -22.767 6.266 1.00 96.06 94 ARG A CA 1
ATOM 703 C C . ARG A 1 94 ? -21.841 -22.153 6.563 1.00 96.06 94 ARG A C 1
ATOM 705 O O . ARG A 1 94 ? -22.199 -21.131 5.984 1.00 96.06 94 ARG A O 1
ATOM 712 N N . GLY A 1 95 ? -22.619 -22.809 7.426 1.00 91.69 95 GLY A N 1
ATOM 713 C CA . GLY A 1 95 ? -23.999 -22.409 7.748 1.00 91.69 95 GLY A CA 1
ATOM 714 C C . GLY A 1 95 ? -24.204 -21.862 9.162 1.00 91.69 95 GLY A C 1
ATOM 715 O O . GLY A 1 95 ? -25.198 -21.177 9.406 1.00 91.69 95 GLY A O 1
ATOM 716 N N . ILE A 1 96 ? -23.272 -22.144 10.078 1.00 94.69 96 ILE A N 1
ATOM 717 C CA . ILE A 1 96 ? -23.298 -21.617 11.446 1.00 94.69 96 ILE A CA 1
ATOM 718 C C . ILE A 1 96 ? -22.726 -20.204 11.400 1.00 94.69 96 ILE A C 1
ATOM 720 O O . ILE A 1 96 ? -21.655 -20.004 10.827 1.00 94.69 96 ILE A O 1
ATOM 724 N N . VAL A 1 97 ? -23.442 -19.244 11.977 1.00 96.62 97 VAL A N 1
ATOM 725 C CA . VAL A 1 97 ? -23.042 -17.835 12.012 1.00 96.62 97 VAL A CA 1
ATOM 726 C C . VAL A 1 97 ? -22.940 -17.401 13.463 1.00 96.62 97 VAL A C 1
ATOM 728 O O . VAL A 1 97 ? -23.876 -17.617 14.227 1.00 96.62 97 VAL A O 1
ATOM 731 N N . GLU A 1 98 ? -21.813 -16.801 13.822 1.00 96.12 98 GLU A N 1
ATOM 732 C CA . GLU A 1 98 ? -21.547 -16.268 15.156 1.00 96.12 98 GLU A CA 1
ATOM 733 C C . GLU A 1 98 ? -21.210 -14.773 15.042 1.00 96.12 98 GLU A C 1
ATOM 735 O O . GLU A 1 98 ? -20.222 -14.428 14.387 1.00 96.12 98 GLU A O 1
ATOM 740 N N . PRO A 1 99 ? -22.038 -13.869 15.595 1.00 95.75 99 PRO A N 1
ATOM 741 C CA . PRO A 1 99 ? -21.765 -12.434 15.586 1.00 95.75 99 PRO A CA 1
ATOM 742 C C . PRO A 1 99 ? -20.690 -12.054 16.614 1.00 95.75 99 PRO A C 1
ATOM 744 O O . PRO A 1 99 ? -20.346 -12.844 17.488 1.00 95.75 99 PRO A O 1
ATOM 747 N N . GLY A 1 100 ? -20.188 -10.819 16.534 1.00 95.31 100 GLY A N 1
ATOM 748 C CA . GLY A 1 100 ? -19.314 -10.250 17.569 1.00 95.31 100 GLY A CA 1
ATOM 749 C C . GLY A 1 100 ? -17.849 -10.685 17.501 1.00 95.31 100 GLY A C 1
ATOM 750 O O . GLY A 1 100 ? -17.086 -10.383 18.409 1.00 95.31 100 GLY A O 1
ATOM 751 N N . HIS A 1 101 ? -17.427 -11.364 16.435 1.00 96.88 101 HIS A N 1
ATOM 752 C CA . HIS A 1 101 ? -16.020 -11.693 16.237 1.00 96.88 101 HIS A CA 1
ATOM 753 C C . HIS A 1 101 ? -15.242 -10.433 15.856 1.00 96.88 101 HIS A C 1
ATOM 755 O O . HIS A 1 101 ? -15.555 -9.798 14.851 1.00 96.88 101 HIS A O 1
ATOM 761 N N . ASP A 1 102 ? -14.198 -10.094 16.603 1.00 96.62 102 ASP A N 1
ATOM 762 C CA . ASP A 1 102 ? -13.419 -8.885 16.353 1.00 96.62 102 ASP A CA 1
ATOM 763 C C . ASP A 1 102 ? -11.977 -9.157 15.894 1.00 96.62 102 ASP A C 1
ATOM 765 O O . ASP A 1 102 ? -11.532 -10.300 15.734 1.00 96.62 102 ASP A O 1
ATOM 769 N N . ARG A 1 103 ? -11.287 -8.090 15.487 1.00 96.44 103 ARG A N 1
ATOM 770 C CA . ARG A 1 103 ? -9.830 -8.046 15.319 1.00 96.44 103 ARG A CA 1
ATOM 771 C C . ARG A 1 103 ? -9.342 -6.604 15.390 1.00 96.44 103 ARG A C 1
ATOM 773 O O . ARG A 1 103 ? -10.006 -5.702 14.882 1.00 96.44 103 ARG A O 1
ATOM 780 N N . GLY A 1 104 ? -8.130 -6.404 15.900 1.00 96.81 104 GLY A N 1
ATOM 781 C CA . GLY A 1 104 ? -7.431 -5.124 15.783 1.00 96.81 104 GLY A CA 1
ATOM 782 C C . GLY A 1 104 ? -6.907 -4.874 14.362 1.00 96.81 104 GLY A C 1
ATOM 783 O O . GLY A 1 104 ? -6.382 -5.782 13.703 1.00 96.81 104 GLY A O 1
ATOM 784 N N . LEU A 1 105 ? -7.011 -3.627 13.909 1.00 97.00 105 LEU A N 1
ATOM 785 C CA . LEU A 1 105 ? -6.483 -3.122 12.647 1.00 97.00 105 LEU A CA 1
ATOM 786 C C . LEU A 1 105 ? -5.692 -1.834 12.912 1.00 97.00 105 LEU A C 1
ATOM 788 O O . LEU A 1 105 ? -6.243 -0.813 13.315 1.00 97.00 105 LEU A O 1
ATOM 792 N N . ALA A 1 106 ? -4.386 -1.864 12.658 1.00 96.25 106 ALA A N 1
ATOM 793 C CA . ALA A 1 106 ? -3.545 -0.674 12.699 1.00 96.25 106 ALA A CA 1
ATOM 794 C C . ALA A 1 106 ? -3.722 0.120 11.397 1.00 96.25 106 ALA A C 1
ATOM 796 O O . ALA A 1 106 ? -3.382 -0.358 10.308 1.00 96.25 106 ALA A O 1
ATOM 797 N N . THR A 1 107 ? -4.254 1.336 11.495 1.00 96.44 107 THR A N 1
ATOM 798 C CA . THR A 1 107 ? -4.517 2.217 10.350 1.00 96.44 107 THR A CA 1
ATOM 799 C C . THR A 1 107 ? -3.594 3.430 10.348 1.00 96.44 107 THR A C 1
ATOM 801 O O . THR A 1 107 ? -2.853 3.666 11.299 1.00 96.44 107 THR A O 1
ATOM 804 N N . VAL A 1 108 ? -3.657 4.227 9.280 1.00 96.06 108 VAL A N 1
ATOM 805 C CA . VAL A 1 108 ? -2.984 5.536 9.210 1.00 96.06 108 VAL A CA 1
ATOM 806 C C . VAL A 1 108 ? -3.539 6.556 10.214 1.00 96.06 108 VAL A C 1
ATOM 808 O O . VAL A 1 108 ? -2.925 7.594 10.410 1.00 96.06 108 VAL A O 1
ATOM 811 N N . PHE A 1 109 ? -4.680 6.271 10.843 1.00 94.38 109 PHE A N 1
ATOM 812 C CA . PHE A 1 109 ? -5.289 7.121 11.868 1.00 94.38 109 PHE A CA 1
ATOM 813 C C . PHE A 1 109 ? -5.061 6.580 13.286 1.00 94.38 109 PHE A C 1
ATOM 815 O O . PHE A 1 109 ? -5.464 7.206 14.253 1.00 94.38 109 PHE A O 1
ATOM 822 N N . GLY A 1 110 ? -4.430 5.411 13.426 1.00 93.75 110 GLY A N 1
ATOM 823 C CA . GLY A 1 110 ? -4.305 4.694 14.694 1.00 93.75 110 GLY A CA 1
ATOM 824 C C . GLY A 1 110 ? -4.994 3.330 14.670 1.00 93.75 110 GLY A C 1
ATOM 825 O O . GLY A 1 110 ? -5.471 2.865 13.630 1.00 93.75 110 GLY A O 1
ATOM 826 N N . GLU A 1 111 ? -4.987 2.652 15.813 1.00 95.81 111 GLU A N 1
ATOM 827 C CA . GLU A 1 111 ? -5.597 1.330 15.962 1.00 95.81 111 GLU A CA 1
ATOM 828 C C . GLU A 1 111 ? -7.119 1.437 16.125 1.00 95.81 111 GLU A C 1
ATOM 830 O O . GLU A 1 111 ? -7.628 2.270 16.881 1.00 95.81 111 GLU A O 1
ATOM 835 N N . VAL A 1 112 ? -7.831 0.594 15.380 1.00 97.31 112 VAL A N 1
ATOM 836 C CA . VAL A 1 112 ? -9.288 0.432 15.424 1.00 97.31 112 VAL A CA 1
ATOM 837 C C . VAL A 1 112 ? -9.630 -1.051 15.523 1.00 97.31 112 VAL A C 1
ATOM 839 O O . VAL A 1 112 ? -8.823 -1.911 15.159 1.00 97.31 112 VAL A O 1
ATOM 842 N N . THR A 1 113 ? -10.836 -1.355 15.976 1.00 98.12 113 THR A N 1
ATOM 843 C CA . THR A 1 113 ? -11.365 -2.714 16.079 1.00 98.12 113 THR A CA 1
ATOM 844 C C . THR A 1 113 ? -12.394 -2.947 14.982 1.00 98.12 113 THR A C 1
ATOM 846 O O . THR A 1 113 ? -13.311 -2.149 14.806 1.00 98.12 113 THR A O 1
ATOM 849 N N . VAL A 1 114 ? -12.248 -4.046 14.241 1.00 98.19 114 VAL A N 1
ATOM 850 C CA . VAL A 1 114 ? -13.226 -4.492 13.242 1.00 98.19 114 VAL A CA 1
ATOM 851 C C . VAL A 1 114 ? -14.007 -5.671 13.800 1.00 98.19 114 VAL A C 1
ATOM 853 O O . VAL A 1 114 ? -13.474 -6.781 13.881 1.00 98.19 114 VAL A O 1
ATOM 856 N N . THR A 1 115 ? -15.279 -5.445 14.105 1.00 98.00 115 THR A N 1
ATOM 857 C CA . THR A 1 115 ? -16.227 -6.480 14.532 1.00 98.00 115 THR A CA 1
ATOM 858 C C . THR A 1 115 ? -17.031 -6.985 13.337 1.00 98.00 115 THR A C 1
ATOM 860 O O . THR A 1 115 ? -17.346 -6.228 12.422 1.00 98.00 115 THR A O 1
ATOM 863 N N . ARG A 1 116 ? -17.296 -8.292 13.287 1.00 96.69 116 ARG A N 1
ATOM 864 C CA . ARG A 1 116 ? -17.914 -8.959 12.135 1.00 96.69 116 ARG A CA 1
ATOM 865 C C . ARG A 1 116 ? -18.514 -10.317 12.484 1.00 96.69 116 ARG A C 1
ATOM 867 O O . ARG A 1 116 ? -18.159 -10.929 13.491 1.00 96.69 116 ARG A O 1
ATOM 874 N N . MET A 1 117 ? -19.386 -10.829 11.621 1.00 97.69 117 MET A N 1
ATOM 875 C CA . MET A 1 117 ? -19.928 -12.183 11.737 1.00 97.69 117 MET A CA 1
ATOM 876 C C . MET A 1 117 ? -18.940 -13.247 11.236 1.00 97.69 117 MET A C 1
ATOM 878 O O . MET A 1 117 ? -18.443 -13.197 10.107 1.00 97.69 117 MET A O 1
ATOM 882 N N . ALA A 1 118 ? -18.702 -14.268 12.058 1.00 97.25 118 ALA A N 1
ATOM 883 C CA . ALA A 1 118 ? -17.946 -15.459 11.701 1.00 97.25 118 ALA A CA 1
ATOM 884 C C . ALA A 1 118 ? -18.867 -16.529 11.103 1.00 97.25 118 ALA A C 1
ATOM 886 O O . ALA A 1 118 ? -19.803 -16.994 11.753 1.00 97.25 118 ALA A O 1
ATOM 887 N N . TYR A 1 119 ? -18.563 -16.987 9.891 1.00 97.44 119 TYR A N 1
ATOM 888 C CA . TYR A 1 119 ? -19.212 -18.145 9.278 1.00 97.44 119 TYR A CA 1
ATOM 889 C C . TYR A 1 119 ? -18.357 -19.372 9.563 1.00 97.44 119 TYR A C 1
ATOM 891 O O . TYR A 1 119 ? -17.173 -19.407 9.222 1.00 97.44 119 TYR A O 1
ATOM 899 N N . ARG A 1 120 ? -18.952 -20.379 10.204 1.00 96.19 120 ARG A N 1
ATOM 900 C CA . ARG A 1 120 ? -18.240 -21.491 10.839 1.00 96.19 120 ARG A CA 1
ATOM 901 C C . ARG A 1 120 ? -18.680 -22.840 10.283 1.00 96.19 120 ARG A C 1
ATOM 903 O O . ARG A 1 120 ? -19.828 -23.044 9.874 1.00 96.19 120 ARG A O 1
ATOM 910 N N . ARG A 1 121 ? -17.753 -23.794 10.327 1.00 95.25 121 ARG A N 1
ATOM 911 C CA . ARG A 1 121 ? -18.004 -25.234 10.210 1.00 95.25 121 ARG A CA 1
ATOM 912 C C . ARG A 1 121 ? -16.906 -25.964 10.983 1.00 95.25 121 ARG A C 1
ATOM 914 O O . ARG A 1 121 ? -15.755 -25.540 10.975 1.00 95.25 121 ARG A O 1
ATOM 921 N N . ARG A 1 122 ? -17.260 -27.046 11.678 1.00 94.56 122 ARG A N 1
ATOM 922 C CA . ARG A 1 122 ? -16.306 -27.824 12.480 1.00 94.56 122 ARG A CA 1
ATOM 923 C C . ARG A 1 122 ? -15.140 -28.313 11.611 1.00 94.56 122 ARG A C 1
ATOM 925 O O . ARG A 1 122 ? -15.366 -28.836 10.524 1.00 94.56 122 ARG A O 1
ATOM 932 N N . GLY A 1 123 ? -13.917 -28.153 12.117 1.00 93.25 123 GLY A N 1
ATOM 933 C CA . GLY A 1 123 ? -12.696 -28.636 11.468 1.00 93.25 123 GLY A CA 1
ATOM 934 C C . GLY A 1 123 ? -12.174 -27.772 10.315 1.00 93.25 123 GLY A C 1
ATOM 935 O O . GLY A 1 123 ? -11.199 -28.169 9.688 1.00 93.25 123 GLY A O 1
ATOM 936 N N . VAL A 1 124 ? -12.777 -26.609 10.031 1.00 95.25 124 VAL A N 1
ATOM 937 C CA . VAL A 1 124 ? -12.284 -25.677 9.001 1.00 95.25 124 VAL A CA 1
ATOM 938 C C . VAL A 1 124 ? -12.185 -24.244 9.538 1.00 95.25 124 VAL A C 1
ATOM 940 O O . VAL A 1 124 ? -12.979 -23.871 10.404 1.00 95.25 124 VAL A O 1
ATOM 943 N N . PRO A 1 125 ? -11.252 -23.415 9.028 1.00 94.75 125 PRO A N 1
ATOM 944 C CA . PRO A 1 125 ? -11.158 -22.006 9.407 1.00 94.75 125 PRO A CA 1
ATOM 945 C C . PRO A 1 125 ? -12.452 -21.229 9.131 1.00 94.75 125 PRO A C 1
ATOM 947 O O . PRO A 1 125 ? -13.185 -21.525 8.178 1.00 94.75 125 PRO A O 1
ATOM 950 N N . ASN A 1 126 ? -12.715 -20.211 9.947 1.00 95.94 126 ASN A N 1
ATOM 951 C CA . ASN A 1 126 ? -13.867 -19.326 9.784 1.00 95.94 126 ASN A CA 1
ATOM 952 C C . ASN A 1 126 ? -13.737 -18.465 8.517 1.00 95.94 126 ASN A C 1
ATOM 954 O O . ASN A 1 126 ? -12.632 -18.080 8.134 1.00 95.94 126 ASN A O 1
ATOM 958 N N . LEU A 1 127 ? -14.872 -18.123 7.903 1.00 96.00 127 LEU A N 1
ATOM 959 C CA . LEU A 1 127 ? -14.945 -17.085 6.872 1.00 96.00 127 LEU A CA 1
ATOM 960 C C . LEU A 1 127 ? -15.593 -15.824 7.430 1.00 96.00 127 LEU A C 1
ATOM 962 O O . LEU A 1 127 ? -16.552 -15.900 8.196 1.00 96.00 127 LEU A O 1
ATOM 966 N N . TYR A 1 128 ? -15.100 -14.678 6.972 1.00 95.81 128 TYR A N 1
ATOM 967 C CA . TYR A 1 128 ? -15.578 -13.359 7.367 1.00 95.81 128 TYR A CA 1
ATOM 968 C C . TYR A 1 128 ? -15.915 -12.555 6.104 1.00 95.81 128 TYR A C 1
ATOM 970 O O . TYR A 1 128 ? -15.042 -11.893 5.546 1.00 95.81 128 TYR A O 1
ATOM 978 N N . PRO A 1 129 ? -17.159 -12.614 5.592 1.00 95.19 129 PRO A N 1
ATOM 979 C CA . PRO A 1 129 ? -17.549 -11.865 4.397 1.00 95.19 129 PRO A CA 1
ATOM 980 C C . PRO A 1 129 ? -17.303 -10.356 4.513 1.00 95.19 129 PRO A C 1
ATOM 982 O O . PRO A 1 129 ? -16.961 -9.723 3.515 1.00 95.19 129 PRO A O 1
ATOM 985 N N . ALA A 1 130 ? -17.425 -9.792 5.718 1.00 95.25 130 ALA A N 1
ATOM 986 C CA . ALA A 1 130 ? -17.102 -8.393 5.982 1.00 95.25 130 ALA A CA 1
ATOM 987 C C . ALA A 1 130 ? -15.637 -8.050 5.654 1.00 95.25 130 ALA A C 1
ATOM 989 O O . ALA A 1 130 ? -15.389 -6.991 5.081 1.00 95.25 130 ALA A O 1
ATOM 990 N N . ASP A 1 131 ? -14.685 -8.959 5.918 1.00 95.50 131 ASP A N 1
ATOM 991 C CA . ASP A 1 131 ? -13.264 -8.748 5.597 1.00 95.50 131 ASP A CA 1
ATOM 992 C C . ASP A 1 131 ? -13.059 -8.604 4.087 1.00 95.50 131 ASP A C 1
ATOM 994 O O . ASP A 1 131 ? -12.299 -7.747 3.647 1.00 95.50 131 ASP A O 1
ATOM 998 N N . ALA A 1 132 ? -13.773 -9.401 3.288 1.00 92.94 132 ALA A N 1
ATOM 999 C CA . ALA A 1 132 ? -13.707 -9.325 1.831 1.00 92.94 132 ALA A CA 1
ATOM 1000 C C . ALA A 1 132 ? -14.343 -8.034 1.291 1.00 92.94 132 ALA A C 1
ATOM 1002 O O . ALA A 1 132 ? -13.769 -7.390 0.418 1.00 92.94 132 ALA A O 1
ATOM 1003 N N . VAL A 1 133 ? -15.497 -7.620 1.830 1.00 94.12 133 VAL A N 1
ATOM 1004 C CA . VAL A 1 133 ? -16.171 -6.367 1.431 1.00 94.12 133 VAL A CA 1
ATOM 1005 C C . VAL A 1 133 ? -15.311 -5.145 1.749 1.00 94.12 133 VAL A C 1
ATOM 1007 O O . VAL A 1 133 ? -15.229 -4.218 0.949 1.00 94.12 133 VAL A O 1
ATOM 1010 N N . LEU A 1 134 ? -14.665 -5.141 2.914 1.00 94.06 134 LEU A N 1
ATOM 1011 C CA . LEU A 1 134 ? -13.752 -4.079 3.334 1.00 94.06 134 LEU A CA 1
ATOM 1012 C C . LEU A 1 134 ? -12.356 -4.205 2.710 1.00 94.06 134 LEU A C 1
ATOM 1014 O O . LEU A 1 134 ? -11.524 -3.324 2.927 1.00 94.06 134 LEU A O 1
ATOM 1018 N N . ASN A 1 135 ? -12.097 -5.282 1.961 1.00 95.19 135 ASN A N 1
ATOM 1019 C CA . ASN A 1 135 ? -10.784 -5.641 1.438 1.00 95.19 135 ASN A CA 1
ATOM 1020 C C . ASN A 1 135 ? -9.695 -5.539 2.525 1.00 95.19 135 ASN A C 1
ATOM 1022 O O . ASN A 1 135 ? -8.702 -4.825 2.375 1.00 95.19 135 ASN A O 1
ATOM 1026 N N . LEU A 1 136 ? -9.934 -6.176 3.676 1.00 95.50 136 LEU A N 1
ATOM 1027 C CA . LEU A 1 136 ? -9.015 -6.105 4.805 1.00 95.50 136 LEU A CA 1
ATOM 1028 C C . LEU A 1 136 ? -7.777 -6.971 4.573 1.00 95.50 136 LEU A C 1
ATOM 1030 O O . LEU A 1 136 ? -7.886 -8.119 4.134 1.00 95.50 136 LEU A O 1
ATOM 1034 N N . PRO A 1 137 ? -6.593 -6.477 4.967 1.00 93.62 137 PRO A N 1
ATOM 1035 C CA . PRO A 1 137 ? -5.384 -7.272 4.902 1.00 93.62 137 PRO A CA 1
ATOM 1036 C C . PRO A 1 137 ? -5.428 -8.420 5.913 1.00 93.62 137 PRO A C 1
ATOM 1038 O O . PRO A 1 137 ? -6.005 -8.324 7.002 1.00 93.62 137 PRO A O 1
ATOM 1041 N N . VAL A 1 138 ? -4.737 -9.509 5.580 1.00 90.75 138 VAL A N 1
ATOM 1042 C CA . VAL A 1 138 ? -4.564 -10.663 6.480 1.00 90.75 138 VAL A CA 1
ATOM 1043 C C . VAL A 1 138 ? -3.745 -10.278 7.721 1.00 90.75 138 VAL A C 1
ATOM 1045 O O . VAL A 1 138 ? -3.981 -10.788 8.812 1.00 90.75 138 VAL A O 1
ATOM 1048 N N . VAL A 1 139 ? -2.810 -9.335 7.577 1.00 92.00 139 VAL A N 1
ATOM 1049 C CA . VAL A 1 139 ? -1.979 -8.806 8.670 1.00 92.00 139 VAL A CA 1
ATOM 1050 C C . VAL A 1 139 ? -2.671 -7.666 9.426 1.00 92.00 139 VAL A C 1
ATOM 1052 O O . VAL A 1 139 ? -3.651 -7.098 8.951 1.00 92.00 139 VAL A O 1
ATOM 1055 N N . LYS A 1 140 ? -2.153 -7.304 10.610 1.00 93.69 140 LYS A N 1
ATOM 1056 C CA . LYS A 1 140 ? -2.704 -6.228 11.459 1.00 93.69 140 LYS A CA 1
ATOM 1057 C C . LYS A 1 140 ? -2.684 -4.849 10.786 1.00 93.69 140 LYS A C 1
ATOM 1059 O O . LYS A 1 140 ? -3.537 -4.024 11.084 1.00 93.69 140 LYS A O 1
ATOM 1064 N N . HIS A 1 141 ? -1.717 -4.565 9.921 1.00 95.31 141 HIS A N 1
ATOM 1065 C CA . HIS A 1 141 ? -1.541 -3.238 9.327 1.00 95.31 141 HIS A CA 1
ATOM 1066 C C . HIS A 1 141 ? -2.387 -3.068 8.068 1.00 95.31 141 HIS A C 1
ATOM 1068 O O . HIS A 1 141 ? -2.330 -3.893 7.162 1.00 95.31 141 HIS A O 1
ATOM 1074 N N . SER A 1 142 ? -3.135 -1.969 8.006 1.00 95.69 142 SER A N 1
ATOM 1075 C CA . SER A 1 142 ? -3.965 -1.583 6.861 1.00 95.69 142 SER A CA 1
ATOM 1076 C C . SER A 1 142 ? -3.166 -1.431 5.559 1.00 95.69 142 SER A C 1
ATOM 1078 O O . SER A 1 142 ? -1.970 -1.125 5.571 1.00 95.69 142 SER A O 1
ATOM 1080 N N . HIS A 1 143 ? -3.856 -1.518 4.417 1.00 95.25 143 HIS A N 1
ATOM 1081 C CA . HIS A 1 143 ? -3.266 -1.204 3.111 1.00 95.25 143 HIS A CA 1
ATOM 1082 C C . HIS A 1 143 ? -2.716 0.230 3.025 1.00 95.25 143 HIS A C 1
ATOM 1084 O O . HIS A 1 143 ? -1.741 0.462 2.315 1.00 95.25 143 HIS A O 1
ATOM 1090 N N . GLY A 1 144 ? -3.272 1.180 3.787 1.00 95.38 144 GLY A N 1
ATOM 1091 C CA . GLY A 1 144 ? -2.733 2.539 3.886 1.00 95.38 144 GLY A CA 1
ATOM 1092 C C . GLY A 1 144 ? -1.325 2.568 4.489 1.00 95.38 144 GLY A C 1
ATOM 1093 O O . GLY A 1 144 ? -0.426 3.188 3.924 1.00 95.38 144 GLY A O 1
ATOM 1094 N N . LEU A 1 145 ? -1.100 1.833 5.584 1.00 95.38 145 LEU A N 1
ATOM 1095 C CA . LEU A 1 145 ? 0.238 1.689 6.168 1.00 95.38 145 LEU A CA 1
ATOM 1096 C C . LEU A 1 145 ? 1.174 0.882 5.262 1.00 95.38 145 LEU A C 1
ATOM 1098 O O . LEU A 1 145 ? 2.340 1.241 5.137 1.00 95.38 145 LEU A O 1
ATOM 1102 N N . ALA A 1 146 ? 0.675 -0.161 4.591 1.00 95.00 146 ALA A N 1
ATOM 1103 C CA . ALA A 1 146 ? 1.463 -0.914 3.613 1.00 95.00 146 ALA A CA 1
ATOM 1104 C C . ALA A 1 146 ? 1.929 -0.024 2.446 1.00 95.00 146 ALA A C 1
ATOM 1106 O O . ALA A 1 146 ? 3.084 -0.095 2.031 1.00 95.00 146 ALA A O 1
ATOM 1107 N N . ARG A 1 147 ? 1.062 0.874 1.961 1.00 95.31 147 ARG A N 1
ATOM 1108 C CA . ARG A 1 147 ? 1.408 1.865 0.935 1.00 95.31 147 ARG A CA 1
ATOM 1109 C C . ARG A 1 147 ? 2.494 2.822 1.421 1.00 95.31 147 ARG A C 1
ATOM 1111 O O . ARG A 1 147 ? 3.450 3.057 0.691 1.00 95.31 147 ARG A O 1
ATOM 1118 N N . LEU A 1 148 ? 2.376 3.355 2.638 1.00 95.75 148 LEU A N 1
ATOM 1119 C CA . LEU A 1 148 ? 3.420 4.217 3.201 1.00 95.75 148 LEU A CA 1
ATOM 1120 C C . LEU A 1 148 ? 4.739 3.457 3.387 1.00 95.75 148 LEU A C 1
ATOM 1122 O O . LEU A 1 148 ? 5.792 3.983 3.050 1.00 95.75 148 LEU A O 1
ATOM 1126 N N . ALA A 1 149 ? 4.690 2.199 3.831 1.00 94.94 149 ALA A N 1
ATOM 1127 C CA . ALA A 1 149 ? 5.869 1.342 3.921 1.00 94.94 149 ALA A CA 1
ATOM 1128 C C . ALA A 1 149 ? 6.569 1.185 2.566 1.00 94.94 149 ALA A C 1
ATOM 1130 O O . ALA A 1 149 ? 7.786 1.309 2.493 1.00 94.94 149 ALA A O 1
ATOM 1131 N N . ALA A 1 150 ? 5.808 0.974 1.491 1.00 94.56 150 ALA A N 1
ATOM 1132 C CA . ALA A 1 150 ? 6.349 0.851 0.141 1.00 94.56 150 ALA A CA 1
ATOM 1133 C C . ALA A 1 150 ? 6.998 2.145 -0.377 1.00 94.56 150 ALA A C 1
ATOM 1135 O O . ALA A 1 150 ? 7.956 2.088 -1.143 1.00 94.56 150 ALA A O 1
ATOM 1136 N N . VAL A 1 151 ? 6.487 3.303 0.045 1.00 95.06 151 VAL A N 1
ATOM 1137 C CA . VAL A 1 151 ? 7.003 4.620 -0.349 1.00 95.06 151 VAL A CA 1
ATOM 1138 C C . VAL A 1 151 ? 8.236 5.017 0.466 1.00 95.06 151 VAL A C 1
ATOM 1140 O O . VAL A 1 151 ? 9.185 5.561 -0.095 1.00 95.06 151 VAL A O 1
ATOM 1143 N N . GLU A 1 152 ? 8.238 4.751 1.773 1.00 95.62 152 GLU A N 1
ATOM 1144 C CA . GLU A 1 152 ? 9.314 5.184 2.670 1.00 95.62 152 GLU A CA 1
ATOM 1145 C C . GLU A 1 152 ? 10.481 4.194 2.739 1.00 95.62 152 GLU A C 1
ATOM 1147 O O . GLU A 1 152 ? 11.629 4.620 2.849 1.00 95.62 152 GLU A O 1
ATOM 1152 N N . ALA A 1 153 ? 10.231 2.882 2.640 1.00 94.44 153 ALA A N 1
ATOM 1153 C CA . ALA A 1 153 ? 11.289 1.875 2.762 1.00 94.44 153 ALA A CA 1
ATOM 1154 C C . ALA A 1 153 ? 12.445 2.043 1.752 1.00 94.44 153 ALA A C 1
ATOM 1156 O O . ALA A 1 153 ? 13.589 1.841 2.152 1.00 94.44 153 ALA A O 1
ATOM 1157 N N . PRO A 1 154 ? 12.219 2.437 0.481 1.00 92.25 154 PRO A N 1
ATOM 1158 C CA . PRO A 1 154 ? 13.312 2.637 -0.472 1.00 92.25 154 PRO A CA 1
ATOM 1159 C C . PRO A 1 154 ? 14.158 3.897 -0.233 1.00 92.25 154 PRO A C 1
ATOM 1161 O O . PRO A 1 154 ? 15.215 4.028 -0.846 1.00 92.25 154 PRO A O 1
ATOM 1164 N N . ARG A 1 155 ? 13.707 4.848 0.602 1.00 92.25 155 ARG A N 1
ATOM 1165 C CA . ARG A 1 155 ? 14.379 6.152 0.776 1.00 92.25 155 ARG A CA 1
ATOM 1166 C C . ARG A 1 155 ? 15.564 6.123 1.733 1.00 92.25 155 ARG A C 1
ATOM 1168 O O . ARG A 1 155 ? 16.380 7.039 1.706 1.00 92.25 155 ARG A O 1
ATOM 1175 N N . GLY A 1 156 ? 15.654 5.105 2.577 1.00 90.00 156 GLY A N 1
ATOM 1176 C CA . GLY A 1 156 ? 16.663 5.034 3.622 1.00 90.00 156 GLY A CA 1
ATOM 1177 C C . GLY A 1 156 ? 16.569 3.737 4.408 1.00 90.00 156 GLY A C 1
ATOM 1178 O O . GLY A 1 156 ? 16.223 2.682 3.877 1.00 90.00 156 GLY A O 1
ATOM 1179 N N . SER A 1 157 ? 16.898 3.802 5.690 1.00 93.31 157 SER A N 1
ATOM 1180 C CA . SER A 1 157 ? 16.766 2.661 6.591 1.00 93.31 157 SER A CA 1
ATOM 1181 C C . SER A 1 157 ? 15.304 2.392 6.972 1.00 93.31 157 SER A C 1
ATOM 1183 O O . SER A 1 157 ? 14.461 3.288 6.999 1.00 93.31 157 SER A O 1
ATOM 1185 N N . PHE A 1 158 ? 14.996 1.151 7.367 1.00 94.12 158 PHE A N 1
ATOM 1186 C CA . PHE A 1 158 ? 13.670 0.812 7.905 1.00 94.12 158 PHE A CA 1
ATOM 1187 C C . PHE A 1 158 ? 13.338 1.554 9.210 1.00 94.12 158 PHE A C 1
ATOM 1189 O O . PHE A 1 158 ? 12.166 1.711 9.541 1.00 94.12 158 PHE A O 1
ATOM 1196 N N . GLU A 1 159 ? 14.344 2.014 9.954 1.00 94.44 159 GLU A N 1
ATOM 1197 C CA . GLU A 1 159 ? 14.142 2.828 11.158 1.00 94.44 159 GLU A CA 1
ATOM 1198 C C . GLU A 1 159 ? 13.723 4.253 10.795 1.00 94.44 159 GLU A C 1
ATOM 1200 O O . GLU A 1 159 ? 12.742 4.758 11.338 1.00 94.44 159 GLU A O 1
ATOM 1205 N N . GLU A 1 160 ? 14.384 4.871 9.813 1.00 94.69 160 GLU A N 1
ATOM 1206 C CA . GLU A 1 160 ? 13.981 6.177 9.281 1.00 94.69 160 GLU A CA 1
ATOM 1207 C C . GLU A 1 160 ? 12.602 6.117 8.628 1.00 94.69 160 GLU A C 1
ATOM 1209 O O . GLU A 1 160 ? 11.790 7.016 8.843 1.00 94.69 160 GLU A O 1
ATOM 1214 N N . ALA A 1 161 ? 12.306 5.042 7.895 1.00 95.44 161 ALA A N 1
ATOM 1215 C CA . ALA A 1 161 ? 10.993 4.825 7.305 1.00 95.44 161 ALA A CA 1
ATOM 1216 C C . ALA A 1 161 ? 9.907 4.661 8.387 1.00 95.44 161 ALA A C 1
ATOM 1218 O O . ALA A 1 161 ? 8.853 5.291 8.305 1.00 95.44 161 ALA A O 1
ATOM 1219 N N . ALA A 1 162 ? 10.167 3.896 9.455 1.00 94.88 162 ALA A N 1
ATOM 1220 C CA . ALA A 1 162 ? 9.244 3.781 10.587 1.00 94.88 162 ALA A CA 1
ATOM 1221 C C . ALA A 1 162 ? 9.031 5.131 11.291 1.00 94.88 162 ALA A C 1
ATOM 1223 O O . ALA A 1 162 ? 7.899 5.485 11.636 1.00 94.88 162 ALA A O 1
ATOM 1224 N N . ALA A 1 163 ? 10.099 5.913 11.465 1.00 94.12 163 ALA A N 1
ATOM 1225 C CA . ALA A 1 163 ? 10.026 7.249 12.039 1.00 94.12 163 ALA A CA 1
ATOM 1226 C C . ALA A 1 163 ? 9.244 8.217 11.135 1.00 94.12 163 ALA A C 1
ATOM 1228 O O . ALA A 1 163 ? 8.422 8.978 11.636 1.00 94.12 163 ALA A O 1
ATOM 1229 N N . ALA A 1 164 ? 9.441 8.166 9.814 1.00 94.94 164 ALA A N 1
ATOM 1230 C CA . ALA A 1 164 ? 8.697 8.967 8.843 1.00 94.94 164 ALA A CA 1
ATOM 1231 C C . ALA A 1 164 ? 7.197 8.655 8.878 1.00 94.94 164 ALA A C 1
ATOM 1233 O O . ALA A 1 164 ? 6.382 9.572 8.992 1.00 94.94 164 ALA A O 1
ATOM 1234 N N . ILE A 1 165 ? 6.833 7.371 8.887 1.00 94.81 165 ILE A N 1
ATOM 1235 C CA . ILE A 1 165 ? 5.435 6.937 8.998 1.00 94.81 165 ILE A CA 1
ATOM 1236 C C . ILE A 1 165 ? 4.835 7.395 10.326 1.00 94.81 165 ILE A C 1
ATOM 1238 O O . ILE A 1 165 ? 3.738 7.952 10.338 1.00 94.81 165 ILE A O 1
ATOM 1242 N N . THR A 1 166 ? 5.563 7.230 11.431 1.00 93.81 166 THR A N 1
ATOM 1243 C CA . THR A 1 166 ? 5.100 7.659 12.759 1.00 93.81 166 THR A CA 1
ATOM 1244 C C . THR A 1 166 ? 4.905 9.174 12.816 1.00 93.81 166 THR A C 1
ATOM 1246 O O . THR A 1 166 ? 3.895 9.636 13.337 1.00 93.81 166 THR A O 1
ATOM 1249 N N . ARG A 1 167 ? 5.815 9.969 12.237 1.00 92.19 167 ARG A N 1
ATOM 1250 C CA . ARG A 1 167 ? 5.658 11.430 12.160 1.00 92.19 167 ARG A CA 1
ATOM 1251 C C . ARG A 1 167 ? 4.420 11.826 11.364 1.00 92.19 167 ARG A C 1
ATOM 1253 O O . ARG A 1 167 ? 3.666 12.675 11.826 1.00 92.19 167 ARG A O 1
ATOM 1260 N N . ALA A 1 168 ? 4.195 11.199 10.209 1.00 91.75 168 ALA A N 1
ATOM 1261 C CA . ALA A 1 168 ? 3.067 11.519 9.338 1.00 91.75 168 ALA A CA 1
ATOM 1262 C C . ALA A 1 168 ? 1.714 11.101 9.942 1.00 91.75 168 ALA A C 1
ATOM 1264 O O . ALA A 1 168 ? 0.744 11.850 9.869 1.00 91.75 168 ALA A O 1
ATOM 1265 N N . THR A 1 169 ? 1.650 9.924 10.568 1.00 92.00 169 THR A N 1
ATOM 1266 C CA . THR A 1 169 ? 0.377 9.271 10.929 1.00 92.00 169 THR A CA 1
ATOM 1267 C C . THR A 1 169 ? 0.098 9.202 12.429 1.00 92.00 169 THR A C 1
ATOM 1269 O O . THR A 1 169 ? -1.032 8.968 12.836 1.00 92.00 169 THR A O 1
ATOM 1272 N N . GLY A 1 170 ? 1.116 9.344 13.278 1.00 90.25 170 GLY A N 1
ATOM 1273 C CA . GLY A 1 170 ? 1.041 9.004 14.703 1.00 90.25 170 GLY A CA 1
ATOM 1274 C C . GLY A 1 170 ? 1.019 7.493 14.987 1.00 90.25 170 GLY A C 1
ATOM 1275 O O . GLY A 1 170 ? 1.295 7.080 16.113 1.00 90.25 170 GLY A O 1
ATOM 1276 N N . ALA A 1 171 ? 0.758 6.651 13.981 1.00 89.50 171 ALA A N 1
ATOM 1277 C CA . ALA A 1 171 ? 0.745 5.204 14.123 1.00 89.50 171 ALA A CA 1
ATOM 1278 C C . ALA A 1 171 ? 2.172 4.650 14.217 1.00 89.50 171 ALA A C 1
ATOM 1280 O O . ALA A 1 171 ? 3.038 4.955 13.395 1.00 89.50 171 ALA A O 1
ATOM 1281 N N . ARG A 1 172 ? 2.411 3.789 15.209 1.00 87.50 172 ARG A N 1
ATOM 1282 C CA . ARG A 1 172 ? 3.708 3.133 15.403 1.00 87.50 172 ARG A CA 1
ATOM 1283 C C . ARG A 1 172 ? 3.736 1.785 14.689 1.00 87.50 172 ARG A C 1
ATOM 1285 O O . ARG A 1 172 ? 2.875 0.937 14.911 1.00 87.50 172 ARG A O 1
ATOM 1292 N N . ALA A 1 173 ? 4.770 1.565 13.884 1.00 84.94 173 ALA A N 1
ATOM 1293 C CA . ALA A 1 173 ? 5.100 0.262 13.318 1.00 84.94 173 ALA A CA 1
ATOM 1294 C C . ALA A 1 173 ? 6.535 -0.098 13.708 1.00 84.94 173 ALA A C 1
ATOM 1296 O O . ALA A 1 173 ? 7.462 0.683 13.499 1.00 84.94 173 ALA A O 1
ATOM 1297 N N . GLY A 1 174 ? 6.725 -1.282 14.289 1.00 89.00 174 GLY A N 1
ATOM 1298 C CA . GLY A 1 174 ? 8.063 -1.767 14.606 1.00 89.00 174 GLY A CA 1
ATOM 1299 C C . GLY A 1 174 ? 8.855 -2.058 13.330 1.00 89.00 174 GLY A C 1
ATOM 1300 O O . GLY A 1 174 ? 8.285 -2.506 12.336 1.00 89.00 174 GLY A O 1
ATOM 1301 N N . LYS A 1 175 ? 10.181 -1.889 13.374 1.00 92.38 175 LYS A N 1
ATOM 1302 C CA . LYS A 1 175 ? 11.092 -2.150 12.243 1.00 92.38 175 LYS A CA 1
ATOM 1303 C C . LYS A 1 175 ? 10.797 -3.468 11.520 1.00 92.38 175 LYS A C 1
ATOM 1305 O O . LYS A 1 175 ? 10.599 -3.486 10.312 1.00 92.38 175 LYS A O 1
ATOM 1310 N N . ARG A 1 176 ? 10.686 -4.569 12.272 1.00 92.81 176 ARG A N 1
ATOM 1311 C CA . ARG A 1 176 ? 10.387 -5.901 11.719 1.00 92.81 176 ARG A CA 1
ATOM 1312 C C . ARG A 1 176 ? 9.040 -5.954 10.990 1.00 92.81 176 ARG A C 1
ATOM 1314 O O . ARG A 1 176 ? 8.933 -6.626 9.972 1.00 92.81 176 ARG A O 1
ATOM 1321 N N . GLN A 1 177 ? 8.022 -5.264 11.500 1.00 92.88 177 GLN A N 1
ATOM 1322 C CA . GLN A 1 177 ? 6.713 -5.201 10.846 1.00 92.88 177 GLN A CA 1
ATOM 1323 C C . GLN A 1 177 ? 6.814 -4.428 9.529 1.00 92.88 177 GLN A C 1
ATOM 1325 O O . GLN A 1 177 ? 6.233 -4.839 8.532 1.00 92.88 177 GLN A O 1
ATOM 1330 N N . LEU A 1 178 ? 7.603 -3.351 9.505 1.00 93.19 178 LEU A N 1
ATOM 1331 C CA . LEU A 1 178 ? 7.836 -2.575 8.293 1.00 93.19 178 LEU A CA 1
ATOM 1332 C C . LEU A 1 178 ? 8.605 -3.369 7.229 1.00 93.19 178 LEU A C 1
ATOM 1334 O O . LEU A 1 178 ? 8.230 -3.336 6.061 1.00 93.19 178 LEU A O 1
ATOM 1338 N N . GLU A 1 179 ? 9.622 -4.135 7.635 1.00 93.44 179 GLU A N 1
ATOM 1339 C CA . GLU A 1 179 ? 10.325 -5.072 6.749 1.00 93.44 179 GLU A CA 1
ATOM 1340 C C . GLU A 1 179 ? 9.347 -6.082 6.129 1.00 93.44 179 GLU A C 1
ATOM 1342 O O . GLU A 1 179 ? 9.352 -6.293 4.918 1.00 93.44 179 GLU A O 1
ATOM 1347 N N . GLN A 1 180 ? 8.457 -6.663 6.939 1.00 93.88 180 GLN A N 1
ATOM 1348 C CA . GLN A 1 180 ? 7.439 -7.603 6.462 1.00 93.88 180 GLN A CA 1
ATOM 1349 C C . GLN A 1 180 ? 6.440 -6.953 5.498 1.00 93.88 180 GLN A C 1
ATOM 1351 O O . GLN A 1 180 ? 6.078 -7.572 4.500 1.00 93.88 180 GLN A O 1
ATOM 1356 N N . LEU A 1 181 ? 6.021 -5.710 5.757 1.00 93.81 181 LEU A N 1
ATOM 1357 C CA . LEU A 1 181 ? 5.151 -4.963 4.847 1.00 93.81 181 LEU A CA 1
ATOM 1358 C C . LEU A 1 181 ? 5.842 -4.672 3.517 1.00 93.81 181 LEU A C 1
ATOM 1360 O O . LEU A 1 181 ? 5.240 -4.882 2.468 1.00 93.81 181 LEU A O 1
ATOM 1364 N N . ALA A 1 182 ? 7.105 -4.248 3.546 1.00 93.50 182 ALA A N 1
ATOM 1365 C CA . ALA A 1 182 ? 7.877 -4.004 2.333 1.00 93.50 182 ALA A CA 1
ATOM 1366 C C . ALA A 1 182 ? 8.035 -5.285 1.498 1.00 93.50 182 ALA A C 1
ATOM 1368 O O . ALA A 1 182 ? 7.829 -5.250 0.288 1.00 93.50 182 ALA A O 1
ATOM 1369 N N . ILE A 1 183 ? 8.317 -6.426 2.140 1.00 92.12 183 ILE A N 1
ATOM 1370 C CA . ILE A 1 183 ? 8.376 -7.736 1.471 1.00 92.12 183 ILE A CA 1
ATOM 1371 C C . ILE A 1 183 ? 7.020 -8.091 0.848 1.00 92.12 183 ILE A C 1
ATOM 1373 O O . ILE A 1 183 ? 6.964 -8.480 -0.316 1.00 92.12 183 ILE A O 1
ATOM 1377 N N . ALA A 1 184 ? 5.929 -7.944 1.604 1.00 91.56 184 ALA A N 1
ATOM 1378 C CA . ALA A 1 184 ? 4.590 -8.281 1.132 1.00 91.56 184 ALA A CA 1
ATOM 1379 C C . ALA A 1 184 ? 4.159 -7.421 -0.065 1.00 91.56 184 ALA A C 1
ATOM 1381 O O . ALA A 1 184 ? 3.568 -7.945 -1.006 1.00 91.56 184 ALA A O 1
ATOM 1382 N N . VAL A 1 185 ? 4.481 -6.123 -0.062 1.00 89.75 185 VAL A N 1
ATOM 1383 C CA . VAL A 1 185 ? 4.194 -5.242 -1.204 1.00 89.75 185 VAL A CA 1
ATOM 1384 C C . VAL A 1 185 ? 5.076 -5.592 -2.405 1.00 89.75 185 VAL A C 1
ATOM 1386 O O . VAL A 1 185 ? 4.574 -5.658 -3.525 1.00 89.75 185 VAL A O 1
ATOM 1389 N N . ALA A 1 186 ? 6.363 -5.874 -2.187 1.00 90.56 186 ALA A N 1
ATOM 1390 C CA . ALA A 1 186 ? 7.284 -6.247 -3.260 1.00 90.56 186 ALA A CA 1
ATOM 1391 C C . ALA A 1 186 ? 6.885 -7.558 -3.963 1.00 90.56 186 ALA A C 1
ATOM 1393 O O . ALA A 1 186 ? 7.073 -7.684 -5.169 1.00 90.56 186 ALA A O 1
ATOM 1394 N N . ALA A 1 187 ? 6.274 -8.507 -3.245 1.00 90.56 187 ALA A N 1
ATOM 1395 C CA . ALA A 1 187 ? 5.806 -9.772 -3.818 1.00 90.56 187 ALA A CA 1
ATOM 1396 C C . ALA A 1 187 ? 4.724 -9.600 -4.906 1.00 90.56 187 ALA A C 1
ATOM 1398 O O . ALA A 1 187 ? 4.513 -10.505 -5.709 1.00 90.56 187 ALA A O 1
ATOM 1399 N N . GLY A 1 188 ? 4.035 -8.453 -4.943 1.00 89.00 188 GLY A N 1
ATOM 1400 C CA . GLY A 1 188 ? 2.985 -8.170 -5.923 1.00 89.00 188 GLY A CA 1
ATOM 1401 C C . GLY A 1 188 ? 3.473 -7.598 -7.256 1.00 89.00 188 GLY A C 1
ATOM 1402 O O . GLY A 1 188 ? 2.655 -7.450 -8.161 1.00 89.00 188 GLY A O 1
ATOM 1403 N N . VAL A 1 189 ? 4.761 -7.258 -7.398 1.00 89.38 189 VAL A N 1
ATOM 1404 C CA . VAL A 1 189 ? 5.280 -6.532 -8.576 1.00 89.38 189 VAL A CA 1
ATOM 1405 C C . VAL A 1 189 ? 5.090 -7.327 -9.871 1.00 89.38 189 VAL A C 1
ATOM 1407 O O . VAL A 1 189 ? 4.532 -6.798 -10.832 1.00 89.38 189 VAL A O 1
ATOM 1410 N N . ASP A 1 190 ? 5.470 -8.606 -9.883 1.00 89.69 190 ASP A N 1
ATOM 1411 C CA . ASP A 1 190 ? 5.357 -9.447 -11.082 1.00 89.69 190 ASP A CA 1
ATOM 1412 C C . ASP A 1 190 ? 3.892 -9.647 -11.493 1.00 89.69 190 ASP A C 1
ATOM 1414 O O . ASP A 1 190 ? 3.532 -9.485 -12.660 1.00 89.69 190 ASP A O 1
ATOM 1418 N N . ALA A 1 191 ? 3.016 -9.933 -10.523 1.00 92.12 191 ALA A N 1
ATOM 1419 C CA . ALA A 1 191 ? 1.583 -10.096 -10.762 1.00 92.12 191 ALA A CA 1
ATOM 1420 C C . ALA A 1 191 ? 0.930 -8.797 -11.265 1.00 92.12 191 ALA A C 1
ATOM 1422 O O . ALA A 1 191 ? 0.065 -8.839 -12.141 1.00 92.12 191 ALA A O 1
ATOM 1423 N N . TYR A 1 192 ? 1.363 -7.642 -10.749 1.00 92.50 192 TYR A N 1
ATOM 1424 C CA . TYR A 1 192 ? 0.898 -6.338 -11.212 1.00 92.50 192 TYR A CA 1
ATOM 1425 C C . TYR A 1 192 ? 1.224 -6.134 -12.693 1.00 92.50 192 TYR A C 1
ATOM 1427 O O . TYR A 1 192 ? 0.309 -5.868 -13.474 1.00 92.50 192 TYR A O 1
ATOM 1435 N N . TYR A 1 193 ? 2.482 -6.320 -13.102 1.00 91.94 193 TYR A N 1
ATOM 1436 C CA . TYR A 1 193 ? 2.873 -6.151 -14.504 1.00 91.94 193 TYR A CA 1
ATOM 1437 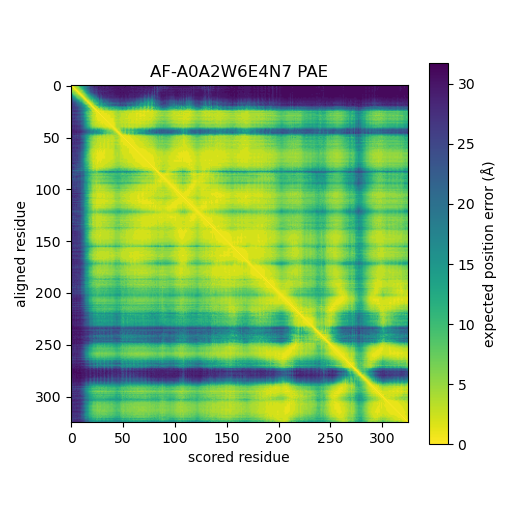C C . TYR A 1 193 ? 2.292 -7.222 -15.427 1.00 91.94 193 TYR A C 1
ATOM 1439 O O . TYR A 1 193 ? 2.011 -6.922 -16.585 1.00 91.94 193 TYR A O 1
ATOM 1447 N N . ALA A 1 194 ? 2.041 -8.436 -14.931 1.00 91.88 194 ALA A N 1
ATOM 1448 C CA . ALA A 1 194 ? 1.330 -9.467 -15.683 1.00 91.88 194 ALA A CA 1
ATOM 1449 C C . ALA A 1 194 ? -0.145 -9.102 -15.939 1.00 91.88 194 ALA A C 1
ATOM 1451 O O . ALA A 1 194 ? -0.657 -9.364 -17.026 1.00 91.88 194 ALA A O 1
ATOM 1452 N N . ALA A 1 195 ? -0.821 -8.478 -14.968 1.00 94.38 195 ALA A N 1
ATOM 1453 C CA . ALA A 1 195 ? -2.216 -8.049 -15.095 1.00 94.38 195 ALA A CA 1
ATOM 1454 C C . ALA A 1 195 ? -2.384 -6.722 -15.861 1.00 94.38 195 ALA A C 1
ATOM 1456 O O . ALA A 1 195 ? -3.424 -6.496 -16.471 1.00 94.38 195 ALA A O 1
ATOM 1457 N N . HIS A 1 196 ? -1.367 -5.856 -15.849 1.00 93.19 196 HIS A N 1
ATOM 1458 C CA . HIS A 1 196 ? -1.406 -4.510 -16.436 1.00 93.19 196 HIS A CA 1
ATOM 1459 C C . HIS A 1 196 ? -0.473 -4.378 -17.644 1.00 93.19 196 HIS A C 1
ATOM 1461 O O . HIS A 1 196 ? 0.172 -3.346 -17.832 1.00 93.19 196 HIS A O 1
ATOM 1467 N N . ARG A 1 197 ? -0.369 -5.431 -18.462 1.00 91.88 197 ARG A N 1
ATOM 1468 C CA . ARG A 1 197 ? 0.492 -5.417 -19.651 1.00 91.88 197 ARG A CA 1
ATOM 1469 C C . ARG A 1 197 ? 0.030 -4.331 -20.632 1.00 91.88 197 ARG A C 1
ATOM 1471 O O . ARG A 1 197 ? -1.108 -4.399 -21.099 1.00 91.88 197 ARG A O 1
ATOM 1478 N N . PRO A 1 198 ? 0.887 -3.361 -20.990 1.00 93.50 198 PRO A N 1
ATOM 1479 C CA . PRO A 1 198 ? 0.519 -2.294 -21.918 1.00 93.50 198 PRO A CA 1
ATOM 1480 C C . PRO A 1 198 ? 0.132 -2.838 -23.302 1.00 93.50 198 PRO A C 1
ATOM 1482 O O . PRO A 1 198 ? 0.820 -3.700 -23.855 1.00 93.50 198 PRO A O 1
ATOM 1485 N N . ALA A 1 199 ? -0.949 -2.340 -23.901 1.00 93.31 199 A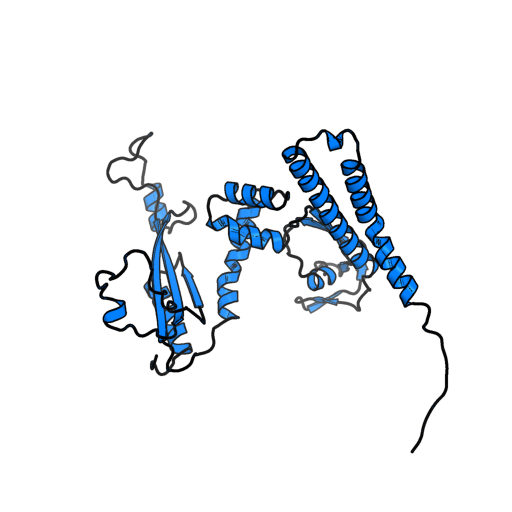LA A N 1
ATOM 1486 C CA . ALA A 1 199 ? -1.299 -2.671 -25.287 1.00 93.31 199 ALA A CA 1
ATOM 1487 C C . ALA A 1 199 ? -0.249 -2.105 -26.270 1.00 93.31 199 ALA A C 1
ATOM 1489 O O . ALA A 1 199 ? 0.426 -1.142 -25.910 1.00 93.31 199 ALA A O 1
ATOM 1490 N N . PRO A 1 200 ? -0.071 -2.667 -27.480 1.00 94.31 200 PRO A N 1
ATOM 1491 C CA . PRO A 1 200 ? 0.721 -2.035 -28.541 1.00 94.31 200 PRO A CA 1
ATOM 1492 C C . PRO A 1 200 ? 0.311 -0.571 -28.777 1.00 94.31 200 PRO A C 1
ATOM 1494 O O . PRO A 1 200 ? -0.881 -0.267 -28.777 1.00 94.31 200 PRO A O 1
ATOM 1497 N N . ALA A 1 201 ? 1.278 0.326 -28.979 1.00 94.56 201 ALA A N 1
ATOM 1498 C CA . ALA A 1 201 ? 1.012 1.699 -29.420 1.00 94.56 201 ALA A CA 1
ATOM 1499 C C . ALA A 1 201 ? 1.140 1.833 -30.950 1.00 94.56 201 ALA A C 1
ATOM 1501 O O . ALA A 1 201 ? 1.558 0.888 -31.626 1.00 94.56 201 ALA A O 1
ATOM 1502 N N . ALA A 1 202 ? 0.772 3.001 -31.482 1.00 92.88 202 ALA A N 1
ATOM 1503 C CA . ALA A 1 202 ? 0.820 3.305 -32.912 1.00 92.88 202 ALA A CA 1
ATOM 1504 C C . ALA A 1 202 ? 2.245 3.218 -33.496 1.00 92.88 202 ALA A C 1
ATOM 1506 O O . ALA A 1 202 ? 3.235 3.324 -32.771 1.00 92.88 202 ALA A O 1
ATOM 1507 N N . SER A 1 203 ? 2.338 3.017 -34.813 1.00 91.88 203 SER A N 1
ATOM 1508 C CA . SER A 1 203 ? 3.597 2.790 -35.540 1.00 91.88 203 SER A CA 1
ATOM 1509 C C . SER A 1 203 ? 4.548 3.990 -35.542 1.00 91.88 203 SER A C 1
ATOM 1511 O O . SER A 1 203 ? 5.743 3.826 -35.742 1.00 91.88 203 SER A O 1
ATOM 1513 N N . ASP A 1 204 ? 4.040 5.199 -35.308 1.00 92.69 204 ASP A N 1
ATOM 1514 C CA . ASP A 1 204 ? 4.821 6.434 -35.193 1.00 92.69 204 ASP A CA 1
ATOM 1515 C C . ASP A 1 204 ? 5.399 6.664 -33.782 1.00 92.69 204 ASP A C 1
ATOM 1517 O O . ASP A 1 204 ? 6.139 7.625 -33.553 1.00 92.69 204 ASP A O 1
ATOM 1521 N N . VAL A 1 205 ? 5.091 5.781 -32.827 1.00 95.88 205 VAL A N 1
ATOM 1522 C CA . VAL A 1 205 ? 5.582 5.833 -31.446 1.00 95.88 205 VAL A CA 1
ATOM 1523 C C . VAL A 1 205 ? 6.698 4.811 -31.254 1.00 95.88 205 VAL A C 1
ATOM 1525 O O . VAL A 1 205 ? 6.488 3.623 -31.472 1.00 95.88 205 VAL A O 1
ATOM 1528 N N . LEU A 1 206 ? 7.864 5.227 -30.758 1.00 96.12 206 LEU A N 1
ATOM 1529 C CA . LEU A 1 206 ? 8.998 4.313 -30.569 1.00 96.12 206 LEU A CA 1
ATOM 1530 C C . LEU A 1 206 ? 8.716 3.295 -29.470 1.00 96.12 206 LEU A C 1
ATOM 1532 O O . LEU A 1 206 ? 8.147 3.654 -28.432 1.00 96.12 206 LEU A O 1
ATOM 1536 N N . LEU A 1 207 ? 9.180 2.061 -29.665 1.00 97.19 207 LEU A N 1
ATOM 1537 C CA . LEU A 1 207 ? 9.242 1.053 -28.612 1.00 97.19 207 LEU A CA 1
ATOM 1538 C C . LEU A 1 207 ? 10.657 1.009 -28.027 1.00 97.19 207 LEU A C 1
ATOM 1540 O O . LEU A 1 207 ? 11.588 0.454 -28.602 1.00 97.19 207 LEU A O 1
ATOM 1544 N N . VAL A 1 208 ? 10.839 1.610 -26.855 1.00 97.06 208 VAL A N 1
ATOM 1545 C CA . VAL A 1 208 ? 12.159 1.753 -26.238 1.00 97.06 208 VAL A CA 1
ATOM 1546 C C . VAL A 1 208 ? 12.381 0.660 -25.202 1.00 97.06 208 VAL A C 1
ATOM 1548 O O . VAL A 1 208 ? 11.583 0.483 -24.281 1.00 97.06 208 VAL A O 1
ATOM 1551 N N . MET A 1 209 ? 13.515 -0.029 -25.317 1.00 97.44 209 MET A N 1
ATOM 1552 C CA . MET A 1 209 ? 14.021 -0.954 -24.306 1.00 97.44 209 MET A CA 1
ATOM 1553 C C . MET A 1 209 ? 15.230 -0.339 -23.604 1.00 97.44 209 MET A C 1
ATOM 1555 O O . MET A 1 209 ? 16.156 0.144 -24.255 1.00 97.44 209 MET A O 1
ATOM 1559 N N . SER A 1 210 ? 15.252 -0.377 -22.275 1.00 96.69 210 SER A N 1
ATOM 1560 C CA . SER A 1 210 ? 16.408 0.046 -21.484 1.00 96.69 210 SER A CA 1
ATOM 1561 C C . SER A 1 210 ? 16.741 -0.985 -20.420 1.00 96.69 210 SER A C 1
ATOM 1563 O O . SER A 1 210 ? 15.842 -1.483 -19.738 1.00 96.69 210 SER A O 1
ATOM 1565 N N . TYR A 1 211 ? 18.033 -1.234 -20.241 1.00 97.06 211 TYR A N 1
ATOM 1566 C CA . TYR A 1 211 ? 18.557 -2.190 -19.278 1.00 97.06 211 TYR A CA 1
ATOM 1567 C C . TYR A 1 211 ? 19.625 -1.515 -18.422 1.00 97.06 211 TYR A C 1
ATOM 1569 O O . TYR A 1 211 ? 20.434 -0.744 -18.938 1.00 97.06 211 TYR A O 1
ATOM 1577 N N . ASP A 1 212 ? 19.616 -1.796 -17.124 1.00 95.81 212 ASP A N 1
ATOM 1578 C CA . ASP A 1 212 ? 20.610 -1.292 -16.174 1.00 95.81 212 ASP A CA 1
ATOM 1579 C C . ASP A 1 212 ? 20.912 -2.361 -15.121 1.00 95.81 212 ASP A C 1
ATOM 1581 O O . ASP A 1 212 ? 20.119 -3.277 -14.903 1.00 95.81 212 ASP A O 1
ATOM 1585 N N . GLY A 1 213 ? 22.058 -2.238 -14.459 1.00 93.44 213 GLY A N 1
ATOM 1586 C CA . GLY A 1 213 ? 22.514 -3.176 -13.449 1.00 93.44 213 GLY A CA 1
ATOM 1587 C C . GLY A 1 213 ? 23.216 -2.465 -12.301 1.00 93.44 213 GLY A C 1
ATOM 1588 O O . GLY A 1 213 ? 24.187 -1.729 -12.492 1.00 93.44 213 GLY A O 1
ATOM 1589 N N . LYS A 1 214 ? 22.798 -2.742 -11.060 1.00 92.75 214 LYS A N 1
ATOM 1590 C CA . LYS A 1 214 ? 23.446 -2.195 -9.860 1.00 92.75 214 LYS A CA 1
ATOM 1591 C C . LYS A 1 214 ? 24.023 -3.280 -8.965 1.00 92.75 214 LYS A C 1
ATOM 1593 O O . LYS A 1 214 ? 23.315 -4.140 -8.458 1.00 92.75 214 LYS A O 1
ATOM 1598 N N . GLY A 1 215 ? 25.315 -3.171 -8.659 1.00 91.44 215 GLY A N 1
ATOM 1599 C CA . GLY A 1 215 ? 25.961 -4.019 -7.659 1.00 91.44 215 GLY A CA 1
ATOM 1600 C C . GLY A 1 215 ? 25.464 -3.732 -6.234 1.00 91.44 215 GLY A C 1
ATOM 1601 O O . GLY A 1 215 ? 25.938 -2.778 -5.608 1.00 91.44 215 GLY A O 1
ATOM 1602 N N . ILE A 1 216 ? 24.580 -4.577 -5.702 1.00 90.81 216 ILE A N 1
ATOM 1603 C CA . ILE A 1 216 ? 24.027 -4.510 -4.341 1.00 90.81 216 ILE A CA 1
ATOM 1604 C C . ILE A 1 216 ? 24.775 -5.439 -3.385 1.00 90.81 216 ILE A C 1
ATOM 1606 O O . ILE A 1 216 ? 25.154 -6.546 -3.758 1.00 90.81 216 ILE A O 1
ATOM 1610 N N . VAL A 1 217 ? 25.003 -5.009 -2.142 1.00 90.19 217 VAL A N 1
ATOM 1611 C CA . VAL A 1 217 ? 25.624 -5.860 -1.112 1.00 90.19 217 VAL A CA 1
ATOM 1612 C C . VAL A 1 217 ? 24.576 -6.816 -0.549 1.00 90.19 217 VAL A C 1
ATOM 1614 O O . VAL A 1 217 ? 23.521 -6.389 -0.088 1.00 90.19 217 VAL A O 1
ATOM 1617 N N . MET A 1 218 ? 24.875 -8.112 -0.568 1.00 90.38 218 MET A N 1
ATOM 1618 C CA . MET A 1 218 ? 23.959 -9.147 -0.099 1.00 90.38 218 MET A CA 1
ATOM 1619 C C . MET A 1 218 ? 24.132 -9.431 1.390 1.00 90.38 218 MET A C 1
ATOM 1621 O O . MET A 1 218 ? 25.247 -9.423 1.918 1.00 90.38 218 MET A O 1
ATOM 1625 N N . ARG A 1 219 ? 23.026 -9.779 2.055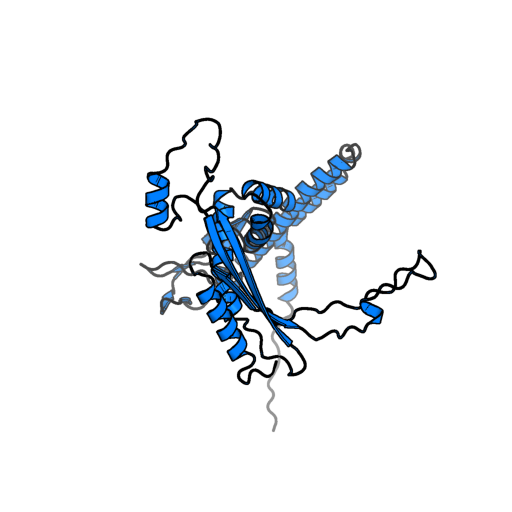 1.00 87.81 219 ARG A N 1
ATOM 1626 C CA . ARG A 1 219 ? 23.064 -10.351 3.408 1.00 87.81 219 ARG A CA 1
ATOM 1627 C C . ARG A 1 219 ? 23.782 -11.712 3.383 1.00 87.81 219 ARG A C 1
ATOM 1629 O O . ARG A 1 219 ? 23.613 -12.441 2.404 1.00 87.81 219 ARG A O 1
ATOM 1636 N N . PRO A 1 220 ? 24.504 -12.108 4.451 1.00 84.56 220 PRO A N 1
ATOM 1637 C CA . PRO A 1 220 ? 25.225 -13.385 4.495 1.00 84.56 220 PRO A CA 1
ATOM 1638 C C . PRO A 1 220 ? 24.362 -14.606 4.147 1.00 84.56 220 PRO A C 1
ATOM 1640 O O . PRO A 1 220 ? 24.765 -15.426 3.327 1.00 84.56 220 PRO A O 1
ATOM 1643 N N . GLY A 1 221 ? 23.139 -14.681 4.687 1.00 84.81 221 GLY A N 1
ATOM 1644 C CA . GLY A 1 221 ? 22.197 -15.776 4.413 1.00 84.81 221 GLY A CA 1
ATOM 1645 C C . GLY A 1 221 ? 21.583 -15.774 3.007 1.00 84.81 221 GLY A C 1
ATOM 1646 O O . GLY A 1 221 ? 20.892 -16.715 2.649 1.00 84.81 221 GLY A O 1
ATOM 1647 N N . ALA A 1 222 ? 21.829 -14.734 2.206 1.00 85.94 222 ALA A N 1
ATOM 1648 C CA . ALA A 1 222 ? 21.323 -14.601 0.840 1.00 85.94 222 ALA A CA 1
ATOM 1649 C C . ALA A 1 222 ? 22.440 -14.725 -0.214 1.00 85.94 222 ALA A C 1
ATOM 1651 O O . ALA A 1 222 ? 22.242 -14.375 -1.378 1.00 85.94 222 ALA A O 1
ATOM 1652 N N . LEU A 1 223 ? 23.634 -15.186 0.174 1.00 85.75 223 LEU A N 1
ATOM 1653 C CA . LEU A 1 223 ? 24.746 -15.445 -0.742 1.00 85.75 223 LEU A CA 1
ATOM 1654 C C . LEU A 1 223 ? 24.523 -16.743 -1.530 1.00 85.75 223 LEU A C 1
ATOM 1656 O O . LEU A 1 223 ? 23.849 -17.655 -1.069 1.00 85.75 223 LEU A O 1
ATOM 1660 N N . ARG A 1 224 ? 25.079 -16.831 -2.751 1.00 83.25 224 ARG A N 1
ATOM 1661 C CA . ARG A 1 224 ? 25.114 -18.117 -3.476 1.00 83.25 224 ARG A CA 1
ATOM 1662 C C . ARG A 1 224 ? 26.092 -19.030 -2.750 1.00 83.25 224 ARG A C 1
ATOM 1664 O O . ARG A 1 224 ? 27.063 -18.526 -2.193 1.00 83.25 224 ARG A O 1
ATOM 1671 N N . GLU A 1 225 ? 25.890 -20.339 -2.802 1.00 84.88 225 GLU A N 1
ATOM 1672 C CA . GLU A 1 225 ? 26.690 -21.298 -2.031 1.00 84.88 225 GLU A CA 1
ATOM 1673 C C . GLU A 1 225 ? 28.207 -21.110 -2.222 1.00 84.88 225 GLU A C 1
ATOM 1675 O O . GLU A 1 225 ? 28.946 -20.993 -1.246 1.00 84.88 225 GLU A O 1
ATOM 1680 N N . ALA A 1 226 ? 28.679 -20.970 -3.465 1.00 84.88 226 ALA A N 1
ATOM 1681 C CA . ALA A 1 226 ? 30.093 -20.716 -3.754 1.00 84.88 226 ALA A CA 1
ATOM 1682 C C . ALA A 1 226 ? 30.602 -19.405 -3.117 1.00 84.88 226 ALA A C 1
ATOM 1684 O O . ALA A 1 226 ? 31.673 -19.364 -2.510 1.00 84.88 226 ALA A O 1
ATOM 1685 N N . THR A 1 227 ? 29.813 -18.330 -3.198 1.00 83.38 227 THR A N 1
ATOM 1686 C CA . THR A 1 227 ? 30.139 -17.030 -2.593 1.00 83.38 227 THR A CA 1
ATOM 1687 C C . THR A 1 227 ? 30.073 -17.073 -1.067 1.00 83.38 227 THR A C 1
ATOM 1689 O O . THR A 1 227 ? 30.885 -16.423 -0.415 1.00 83.38 227 THR A O 1
ATOM 1692 N N . ALA A 1 228 ? 29.143 -17.841 -0.498 1.00 85.56 228 ALA A N 1
ATOM 1693 C CA . ALA A 1 228 ? 29.022 -18.076 0.935 1.00 85.56 228 ALA A CA 1
ATOM 1694 C C . ALA A 1 228 ? 30.245 -18.836 1.464 1.00 85.56 228 ALA A C 1
ATOM 1696 O O . ALA A 1 228 ? 30.862 -18.387 2.426 1.00 85.56 228 ALA A O 1
ATOM 1697 N N . LYS A 1 229 ? 30.677 -19.907 0.778 1.00 85.19 229 LYS A N 1
ATOM 1698 C CA . LYS A 1 229 ? 31.923 -20.636 1.086 1.00 85.19 229 LYS A CA 1
ATOM 1699 C C . LYS A 1 229 ? 33.140 -19.708 1.039 1.00 85.19 229 LYS A C 1
ATOM 1701 O O . LYS A 1 229 ? 33.960 -19.715 1.953 1.00 85.19 229 LYS A O 1
ATOM 1706 N N . ALA A 1 230 ? 33.239 -18.864 0.012 1.00 83.38 230 ALA A N 1
ATOM 1707 C CA . ALA A 1 230 ? 34.315 -17.879 -0.105 1.00 83.38 230 ALA A CA 1
ATOM 1708 C C . ALA A 1 230 ? 34.239 -16.761 0.953 1.00 83.38 230 ALA A C 1
ATOM 1710 O O . ALA A 1 230 ? 35.266 -16.207 1.333 1.00 83.38 230 ALA A O 1
ATOM 1711 N N . ALA A 1 231 ? 33.040 -16.393 1.412 1.00 83.12 231 ALA A N 1
ATOM 1712 C CA . ALA A 1 231 ? 32.855 -15.434 2.498 1.00 83.12 231 ALA A CA 1
ATOM 1713 C C . ALA A 1 231 ? 33.252 -16.041 3.850 1.00 83.12 231 ALA A C 1
ATOM 1715 O O . ALA A 1 231 ? 33.964 -15.391 4.602 1.00 83.12 231 ALA A O 1
ATOM 1716 N N . ALA A 1 232 ? 32.879 -17.295 4.118 1.00 83.31 232 ALA A N 1
ATOM 1717 C CA . ALA A 1 232 ? 33.247 -18.007 5.341 1.00 83.31 232 ALA A CA 1
ATOM 1718 C C . ALA A 1 232 ? 34.763 -18.240 5.462 1.00 83.31 232 ALA A C 1
ATOM 1720 O O . ALA A 1 232 ? 35.309 -18.201 6.558 1.00 83.31 232 ALA A O 1
ATOM 1721 N N . ARG A 1 233 ? 35.457 -18.447 4.334 1.00 80.75 233 ARG A N 1
ATOM 1722 C CA . ARG A 1 233 ? 36.927 -18.577 4.286 1.00 80.75 233 ARG A CA 1
ATOM 1723 C C . ARG A 1 233 ? 37.665 -17.239 4.392 1.00 80.75 233 ARG A C 1
ATOM 1725 O O . ARG A 1 233 ? 38.872 -17.229 4.611 1.00 80.75 233 ARG A O 1
ATOM 1732 N N . ALA A 1 234 ? 36.977 -16.117 4.186 1.00 72.75 234 ALA A N 1
ATOM 1733 C CA . ALA A 1 234 ? 37.587 -14.796 4.218 1.00 72.75 234 ALA A CA 1
ATOM 1734 C C . ALA A 1 234 ? 37.564 -14.237 5.649 1.00 72.75 234 ALA A C 1
ATOM 1736 O O . ALA A 1 234 ? 36.524 -13.806 6.137 1.00 72.75 234 ALA A O 1
ATOM 1737 N N . GLY A 1 235 ? 38.721 -14.220 6.312 1.00 67.12 235 GLY A N 1
ATOM 1738 C CA . GLY A 1 235 ? 38.909 -13.513 7.581 1.00 67.12 235 GLY A CA 1
ATOM 1739 C C . GLY A 1 235 ? 39.248 -12.036 7.364 1.00 67.12 235 GLY A C 1
ATOM 1740 O O . GLY A 1 235 ? 39.957 -11.697 6.412 1.00 67.12 235 GLY A O 1
ATOM 1741 N N . ARG A 1 236 ? 38.776 -11.155 8.259 1.00 70.06 236 ARG A N 1
ATOM 1742 C CA . ARG A 1 236 ? 39.275 -9.771 8.320 1.00 70.06 236 ARG A CA 1
ATOM 1743 C C . ARG A 1 236 ? 40.744 -9.815 8.715 1.00 70.06 236 ARG A C 1
ATOM 1745 O O . ARG A 1 236 ? 41.089 -10.401 9.737 1.00 70.06 236 ARG A O 1
ATOM 1752 N N . LYS A 1 237 ? 41.600 -9.185 7.913 1.00 76.75 237 LYS A N 1
ATOM 1753 C CA . LYS A 1 237 ? 43.048 -9.148 8.174 1.00 76.75 237 LYS A CA 1
ATOM 1754 C C . LYS A 1 237 ? 43.407 -8.196 9.317 1.00 76.75 237 LYS A C 1
ATOM 1756 O O . LYS A 1 237 ? 44.428 -8.377 9.966 1.00 76.75 237 LYS A O 1
ATOM 1761 N N . LEU A 1 238 ? 42.574 -7.181 9.548 1.00 77.38 238 LEU A N 1
ATOM 1762 C CA . LEU A 1 238 ? 42.738 -6.174 10.592 1.00 77.38 238 LEU A CA 1
ATOM 1763 C C . LEU A 1 238 ? 41.398 -5.961 11.314 1.00 77.38 238 LEU A C 1
ATOM 1765 O O . LEU A 1 238 ? 40.334 -6.001 10.695 1.00 77.38 238 LEU A O 1
ATOM 1769 N N . ALA A 1 239 ? 41.447 -5.704 12.623 1.00 74.88 239 ALA A N 1
ATOM 1770 C CA . ALA A 1 239 ? 40.247 -5.570 13.454 1.00 74.88 239 ALA A CA 1
ATOM 1771 C C . ALA A 1 239 ? 39.451 -4.281 13.167 1.00 74.88 239 ALA A C 1
ATOM 1773 O O . ALA A 1 239 ? 38.220 -4.297 13.117 1.00 74.88 239 ALA A O 1
ATOM 1774 N N . THR A 1 240 ? 40.148 -3.163 12.951 1.00 82.31 240 THR A N 1
ATOM 1775 C CA . THR A 1 240 ? 39.545 -1.819 12.920 1.00 82.31 240 THR A CA 1
ATOM 1776 C C . THR A 1 240 ? 39.338 -1.254 11.518 1.00 82.31 240 THR A C 1
ATOM 1778 O O . THR A 1 240 ? 38.489 -0.386 11.337 1.00 82.31 240 THR A O 1
ATOM 1781 N N . ARG A 1 241 ? 40.061 -1.747 10.503 1.00 81.19 241 ARG A N 1
ATOM 1782 C CA . ARG A 1 241 ? 39.972 -1.241 9.122 1.00 81.19 241 ARG A CA 1
ATOM 1783 C C . ARG A 1 241 ? 40.085 -2.348 8.084 1.00 81.19 241 ARG A C 1
ATOM 1785 O O . ARG A 1 241 ? 40.526 -3.447 8.392 1.00 81.19 241 ARG A O 1
ATOM 1792 N N . LEU A 1 242 ? 39.688 -2.038 6.855 1.00 83.25 242 LEU A N 1
ATOM 1793 C CA . LEU A 1 242 ? 39.928 -2.905 5.705 1.00 83.25 242 LEU A CA 1
ATOM 1794 C C . LEU A 1 242 ? 41.387 -2.772 5.265 1.00 83.25 242 LEU A C 1
ATOM 1796 O O . LEU A 1 242 ? 41.942 -1.671 5.244 1.00 83.25 242 LEU A O 1
ATOM 1800 N N . SER A 1 243 ? 42.003 -3.891 4.906 1.00 82.25 243 SER A N 1
ATOM 1801 C CA . SER A 1 243 ? 43.296 -3.884 4.223 1.00 82.25 243 SER A CA 1
ATOM 1802 C C . SER A 1 243 ? 43.138 -3.384 2.781 1.00 82.25 243 SER A C 1
ATOM 1804 O O . SER A 1 243 ? 42.053 -3.511 2.207 1.00 82.25 243 SER A O 1
ATOM 1806 N N . PRO A 1 244 ? 44.198 -2.860 2.142 1.00 80.62 244 PRO A N 1
ATOM 1807 C CA . PRO A 1 244 ? 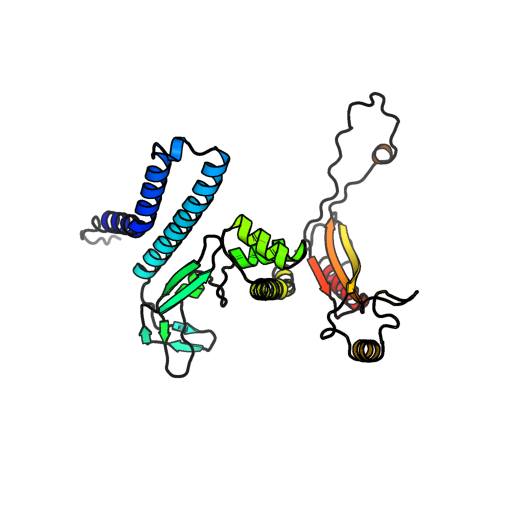44.153 -2.515 0.723 1.00 80.62 244 PRO A CA 1
ATOM 1808 C C . PRO A 1 244 ? 43.637 -3.685 -0.133 1.00 80.62 244 PRO A C 1
ATOM 1810 O O . PRO A 1 244 ? 44.100 -4.818 -0.000 1.00 80.62 244 PRO A O 1
ATOM 1813 N N . GLY A 1 245 ? 42.632 -3.420 -0.974 1.00 79.12 245 GLY A N 1
ATOM 1814 C CA . GLY A 1 245 ? 41.968 -4.431 -1.810 1.00 79.12 245 GLY A CA 1
ATOM 1815 C C . GLY A 1 245 ? 40.944 -5.326 -1.091 1.00 79.12 245 GLY A C 1
ATOM 1816 O O . GLY A 1 245 ? 40.249 -6.104 -1.747 1.00 79.12 245 GLY A O 1
ATOM 1817 N N . GLU A 1 246 ? 40.793 -5.214 0.232 1.00 80.69 246 GLU A N 1
ATOM 1818 C CA . GLU A 1 246 ? 39.782 -5.948 0.995 1.00 80.69 246 GLU A CA 1
ATOM 1819 C C . GLU A 1 246 ? 38.393 -5.342 0.751 1.00 80.69 246 GLU A C 1
ATOM 1821 O O . GLU A 1 246 ? 38.111 -4.190 1.082 1.00 80.69 246 GLU A O 1
ATOM 1826 N N . LYS A 1 247 ? 37.501 -6.127 0.138 1.00 77.12 247 LYS A N 1
ATOM 1827 C CA . LYS A 1 247 ? 36.133 -5.692 -0.165 1.00 77.12 247 LYS A CA 1
ATOM 1828 C C . LYS A 1 247 ? 35.219 -5.928 1.034 1.00 77.12 247 LYS A C 1
ATOM 1830 O O . LYS A 1 247 ? 35.107 -7.060 1.505 1.00 77.12 247 LYS A O 1
ATOM 1835 N N . ASN A 1 248 ? 34.505 -4.883 1.455 1.00 75.12 248 ASN A N 1
ATOM 1836 C CA . ASN A 1 248 ? 33.436 -5.010 2.440 1.00 75.12 248 ASN A CA 1
ATOM 1837 C C . ASN A 1 248 ? 32.209 -5.687 1.807 1.00 75.12 248 ASN A C 1
ATOM 1839 O O . ASN A 1 248 ? 31.601 -5.154 0.875 1.00 75.12 248 ASN A O 1
ATOM 1843 N N . GLY A 1 249 ? 31.866 -6.874 2.304 1.00 81.75 249 GLY A N 1
ATOM 1844 C CA . GLY A 1 249 ? 30.725 -7.655 1.839 1.00 81.75 249 GLY A CA 1
ATOM 1845 C C . GLY A 1 249 ? 30.918 -8.342 0.481 1.00 81.75 249 GLY A C 1
ATOM 1846 O O . GLY A 1 249 ? 32.005 -8.405 -0.106 1.00 81.75 249 GLY A O 1
ATOM 1847 N N . ARG A 1 250 ? 29.824 -8.921 -0.015 1.00 85.88 250 ARG A N 1
ATOM 1848 C CA . ARG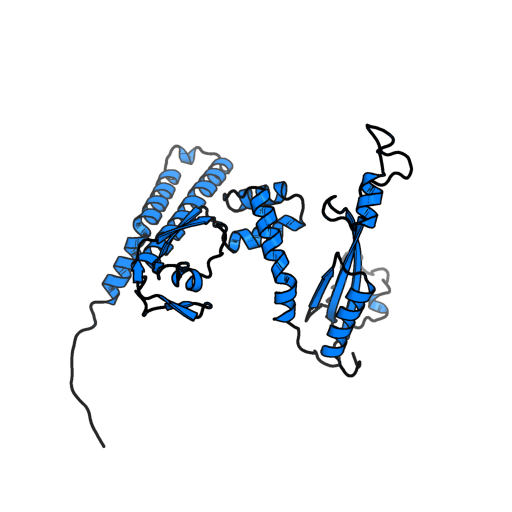 A 1 250 ? 29.754 -9.622 -1.302 1.00 85.88 250 ARG A CA 1
ATOM 1849 C C . ARG A 1 250 ? 28.581 -9.065 -2.091 1.00 85.88 250 ARG A C 1
ATOM 1851 O O . ARG A 1 250 ? 27.467 -9.004 -1.574 1.00 85.88 250 ARG A O 1
ATOM 1858 N N . LYS A 1 251 ? 28.854 -8.624 -3.319 1.00 88.69 251 LYS A N 1
ATOM 1859 C CA . LYS A 1 251 ? 27.853 -7.987 -4.172 1.00 88.69 251 LYS A CA 1
ATOM 1860 C C . LYS A 1 251 ? 27.204 -8.980 -5.131 1.00 88.69 251 LYS A C 1
ATOM 1862 O O . LYS A 1 251 ? 27.845 -9.945 -5.541 1.00 88.69 251 LYS A O 1
ATOM 1867 N N . ARG A 1 252 ? 25.957 -8.705 -5.499 1.00 88.50 252 ARG A N 1
ATOM 1868 C CA . ARG A 1 252 ? 25.278 -9.249 -6.681 1.00 88.50 252 ARG A CA 1
ATOM 1869 C C . ARG A 1 252 ? 24.837 -8.099 -7.569 1.00 88.50 252 ARG A C 1
ATOM 1871 O O . ARG A 1 252 ? 24.646 -6.996 -7.067 1.00 88.50 252 ARG A O 1
ATOM 1878 N N . MET A 1 253 ? 24.680 -8.364 -8.856 1.00 91.44 253 MET A N 1
ATOM 1879 C CA . MET A 1 253 ? 24.022 -7.419 -9.745 1.00 91.44 253 MET A CA 1
ATOM 1880 C C . MET A 1 253 ? 22.511 -7.541 -9.549 1.00 91.44 253 MET A C 1
ATOM 1882 O O . MET A 1 253 ? 21.961 -8.638 -9.596 1.00 91.44 253 MET A O 1
ATOM 1886 N N . ALA A 1 254 ? 21.881 -6.420 -9.219 1.00 93.75 254 ALA A N 1
ATOM 1887 C CA . ALA A 1 254 ? 20.455 -6.218 -9.371 1.00 93.75 254 ALA A CA 1
ATOM 1888 C C . ALA A 1 254 ? 20.237 -5.709 -10.792 1.00 93.75 254 ALA A C 1
ATOM 1890 O O . ALA A 1 254 ? 20.598 -4.572 -11.091 1.00 93.75 254 ALA A O 1
ATOM 1891 N N . GLU A 1 255 ? 19.717 -6.576 -11.643 1.00 95.81 255 GLU A N 1
ATOM 1892 C CA . GLU A 1 255 ? 19.479 -6.322 -13.056 1.00 95.81 255 GLU A CA 1
ATOM 1893 C C . GLU A 1 255 ? 18.060 -5.784 -13.241 1.00 95.81 255 GLU A C 1
ATOM 1895 O O . GLU A 1 255 ? 17.114 -6.273 -12.617 1.00 95.81 255 GLU A O 1
ATOM 1900 N N . LEU A 1 256 ? 17.912 -4.774 -14.089 1.00 95.31 256 LEU A N 1
ATOM 1901 C CA . LEU A 1 256 ? 16.667 -4.067 -14.357 1.00 95.31 256 LEU A CA 1
ATOM 1902 C C . LEU A 1 256 ? 16.401 -4.048 -15.860 1.00 95.31 256 LEU A C 1
ATOM 1904 O O . LEU A 1 256 ? 17.308 -3.820 -16.660 1.00 95.31 256 LEU A O 1
ATOM 1908 N N . GLY A 1 257 ? 15.141 -4.248 -16.231 1.00 96.19 257 GLY A N 1
ATOM 1909 C CA . GLY A 1 257 ? 14.649 -4.091 -17.593 1.00 96.19 257 GLY A CA 1
ATOM 1910 C C . GLY A 1 257 ? 13.409 -3.208 -17.611 1.00 96.19 257 GLY A C 1
ATOM 1911 O O . GLY A 1 257 ? 12.550 -3.303 -16.734 1.00 96.19 257 GLY A O 1
ATOM 1912 N N . CYS A 1 258 ? 13.318 -2.342 -18.612 1.00 97.00 258 CYS A N 1
ATOM 1913 C CA . CYS A 1 258 ? 12.152 -1.509 -18.864 1.00 97.00 258 CYS A CA 1
ATOM 1914 C C . CYS A 1 258 ? 11.847 -1.508 -20.360 1.00 97.00 258 CYS A C 1
ATOM 1916 O O . CYS A 1 258 ? 12.752 -1.308 -21.171 1.00 97.00 258 CYS A O 1
ATOM 1918 N N . VAL A 1 259 ? 10.576 -1.699 -20.702 1.00 97.50 259 VAL A N 1
ATOM 1919 C CA . VAL A 1 259 ? 10.046 -1.552 -22.060 1.00 97.50 259 VAL A CA 1
ATOM 1920 C C . VAL A 1 259 ? 8.945 -0.501 -22.004 1.00 97.50 259 VAL A C 1
ATOM 1922 O O . VAL A 1 259 ? 8.049 -0.598 -21.166 1.00 97.50 259 VAL A O 1
ATOM 1925 N N . TYR A 1 260 ? 9.022 0.531 -22.838 1.00 97.50 260 TYR A N 1
ATOM 1926 C CA . TYR A 1 260 ? 8.071 1.642 -22.804 1.00 97.50 260 TYR A CA 1
ATOM 1927 C C . TYR A 1 260 ? 7.897 2.302 -24.169 1.00 97.50 260 TYR A C 1
ATOM 1929 O O . TYR A 1 260 ? 8.756 2.205 -25.040 1.00 97.50 260 TYR A O 1
ATOM 1937 N N . ASP A 1 261 ? 6.782 3.003 -24.334 1.00 97.44 261 ASP A N 1
ATOM 1938 C CA . ASP A 1 261 ? 6.513 3.816 -25.513 1.00 97.44 261 ASP A CA 1
ATOM 1939 C C . ASP A 1 261 ? 7.062 5.223 -25.345 1.00 97.44 261 ASP A C 1
ATOM 1941 O O . ASP A 1 261 ? 6.925 5.829 -24.278 1.00 97.44 261 ASP A O 1
ATOM 1945 N N . CYS A 1 262 ? 7.612 5.781 -26.416 1.00 96.56 262 CYS A N 1
ATOM 1946 C CA . CYS A 1 262 ? 8.089 7.153 -26.422 1.00 96.56 262 CYS A CA 1
ATOM 1947 C C . CYS A 1 262 ? 7.724 7.829 -27.742 1.00 96.56 262 CYS A C 1
ATOM 1949 O O . CYS A 1 262 ? 8.251 7.471 -28.796 1.00 96.56 262 CYS A O 1
ATOM 1951 N N . ALA A 1 263 ? 6.823 8.814 -27.693 1.00 95.06 263 ALA A N 1
ATOM 1952 C CA . ALA A 1 263 ? 6.532 9.635 -28.862 1.00 95.06 263 ALA A CA 1
ATOM 1953 C C . ALA A 1 263 ? 7.797 10.434 -29.239 1.00 95.06 263 ALA A C 1
ATOM 1955 O O . ALA A 1 263 ? 8.334 11.149 -28.378 1.00 95.06 263 ALA A O 1
ATOM 1956 N N . PRO A 1 264 ? 8.299 10.329 -30.484 1.00 91.69 264 PRO A N 1
ATOM 1957 C CA . PRO A 1 264 ? 9.447 11.107 -30.917 1.00 91.69 264 PRO A CA 1
ATOM 1958 C C . PRO A 1 264 ? 9.200 12.606 -30.738 1.00 91.69 264 PRO A C 1
ATOM 1960 O O . PRO A 1 264 ? 8.158 13.131 -31.125 1.00 91.69 264 PRO A O 1
ATOM 1963 N N . VAL A 1 265 ? 10.204 13.320 -30.229 1.00 91.12 265 VAL A N 1
ATOM 1964 C CA . VAL A 1 265 ? 10.245 14.789 -30.262 1.00 91.12 265 VAL A CA 1
ATOM 1965 C C . VAL A 1 265 ? 11.452 15.199 -31.110 1.00 91.12 265 VAL A C 1
ATOM 1967 O O . VAL A 1 265 ? 12.551 15.372 -30.569 1.00 91.12 265 VAL A O 1
ATOM 1970 N N . PRO A 1 266 ? 11.300 15.299 -32.447 1.00 87.50 266 PRO A N 1
ATOM 1971 C CA . PRO A 1 266 ? 12.402 15.632 -33.338 1.00 87.50 266 PRO A CA 1
ATOM 1972 C C . PRO A 1 266 ? 13.020 16.989 -32.988 1.00 87.50 266 PRO A C 1
ATOM 1974 O O . PRO A 1 266 ? 12.332 18.008 -32.863 1.00 87.50 266 PRO A O 1
ATOM 1977 N N . ARG A 1 267 ? 14.346 17.003 -32.841 1.00 85.00 267 ARG A N 1
ATOM 1978 C CA . ARG A 1 267 ? 15.124 18.221 -32.595 1.00 85.00 267 ARG A CA 1
ATOM 1979 C C . ARG A 1 267 ? 15.686 18.762 -33.901 1.00 85.00 267 ARG A C 1
ATOM 1981 O O . ARG A 1 267 ? 16.094 18.003 -34.773 1.00 85.00 267 ARG A O 1
ATOM 1988 N N . THR A 1 268 ? 15.742 20.083 -34.010 1.00 83.75 268 THR A N 1
ATOM 1989 C CA . THR A 1 268 ? 16.456 20.779 -35.087 1.00 83.75 268 THR A CA 1
ATOM 1990 C C . THR A 1 268 ? 17.876 21.126 -34.638 1.00 83.75 268 THR A C 1
ATOM 1992 O O . THR A 1 268 ? 18.162 21.161 -33.441 1.00 83.75 268 THR A O 1
ATOM 1995 N N . ALA A 1 269 ? 18.772 21.455 -35.574 1.00 83.50 269 ALA A N 1
ATOM 1996 C CA . ALA A 1 269 ? 20.120 21.923 -35.230 1.00 83.50 269 ALA A CA 1
ATOM 1997 C C . ALA A 1 269 ? 20.096 23.139 -34.277 1.00 83.50 269 ALA A C 1
ATOM 1999 O O . ALA A 1 269 ? 20.924 23.239 -33.371 1.00 83.50 269 ALA A O 1
ATOM 2000 N N . ALA A 1 270 ? 19.103 24.022 -34.429 1.00 78.00 270 ALA A N 1
ATOM 2001 C CA . ALA A 1 270 ? 18.900 25.187 -33.568 1.00 78.00 270 ALA A CA 1
ATOM 2002 C C . ALA A 1 270 ? 18.482 24.836 -32.125 1.00 78.00 270 ALA A C 1
ATOM 2004 O O . ALA A 1 270 ? 18.602 25.683 -31.245 1.00 78.00 270 ALA A O 1
ATOM 2005 N N . ASP A 1 271 ? 18.003 23.613 -31.873 1.00 76.00 271 ASP A N 1
ATOM 2006 C CA . ASP A 1 271 ? 17.657 23.138 -30.527 1.00 76.00 271 ASP A CA 1
ATOM 2007 C C . ASP A 1 271 ? 18.862 22.538 -29.778 1.00 76.00 271 ASP A C 1
ATOM 2009 O O . ASP A 1 271 ? 18.778 22.304 -28.576 1.00 76.00 271 ASP A O 1
ATOM 2013 N N . ILE A 1 272 ? 19.970 22.264 -30.476 1.00 76.19 272 ILE A N 1
ATOM 2014 C CA . ILE A 1 272 ? 21.186 21.653 -29.910 1.00 76.19 272 ILE A CA 1
ATOM 2015 C C . ILE A 1 272 ? 22.303 22.692 -29.806 1.00 76.19 272 ILE A C 1
ATOM 2017 O O . ILE A 1 272 ? 22.997 22.772 -28.794 1.00 76.19 272 ILE A O 1
ATOM 2021 N N . ILE A 1 273 ? 22.475 23.498 -30.855 1.00 77.31 273 ILE A N 1
ATOM 2022 C CA . ILE A 1 273 ? 23.513 24.522 -30.916 1.00 77.31 273 ILE A CA 1
ATOM 2023 C C . ILE A 1 273 ? 23.006 25.765 -30.186 1.00 77.31 273 ILE A C 1
ATOM 2025 O O . ILE A 1 273 ? 22.201 26.533 -30.718 1.00 77.31 273 ILE A O 1
ATOM 2029 N N . ALA A 1 274 ? 23.505 25.984 -28.970 1.00 66.62 274 ALA A N 1
ATOM 2030 C CA . ALA A 1 274 ? 23.284 27.227 -28.247 1.00 66.62 274 ALA A CA 1
ATOM 2031 C C . ALA A 1 274 ? 23.963 28.380 -29.004 1.00 66.62 274 ALA A C 1
ATOM 2033 O O . ALA A 1 274 ? 25.187 28.508 -29.004 1.00 66.62 274 ALA A O 1
ATOM 2034 N N . ARG A 1 275 ? 23.176 29.235 -29.667 1.00 63.03 275 ARG A N 1
ATOM 2035 C CA . ARG A 1 275 ? 23.683 30.539 -30.112 1.00 63.03 275 ARG A CA 1
ATOM 2036 C C . ARG A 1 275 ? 23.842 31.437 -28.880 1.00 63.03 275 ARG A C 1
ATOM 2038 O O . ARG A 1 275 ? 22.948 31.412 -28.031 1.00 63.03 275 ARG A O 1
ATOM 2045 N N . PRO A 1 276 ? 24.917 32.241 -28.772 1.00 62.44 276 PRO A N 1
ATOM 2046 C CA . PRO A 1 276 ? 25.010 33.248 -27.721 1.00 62.44 276 PRO A CA 1
ATOM 2047 C C . PRO A 1 276 ? 23.752 34.123 -27.759 1.00 62.44 276 PRO A C 1
ATOM 2049 O O . PRO A 1 276 ? 23.351 34.619 -28.816 1.00 62.44 276 PRO A O 1
ATOM 2052 N N . ALA A 1 277 ? 23.067 34.215 -26.619 1.00 60.34 277 ALA A N 1
ATOM 2053 C CA . ALA A 1 277 ? 21.778 34.880 -26.533 1.00 60.34 277 ALA A CA 1
ATOM 2054 C C . ALA A 1 277 ? 21.930 36.369 -26.869 1.00 60.34 277 ALA A C 1
ATOM 2056 O O . ALA A 1 277 ? 22.802 37.043 -26.328 1.00 60.34 277 ALA A O 1
ATOM 2057 N N . ARG A 1 278 ? 21.040 36.908 -27.714 1.00 60.69 278 ARG A N 1
ATOM 2058 C CA . ARG A 1 278 ? 20.969 38.360 -27.961 1.00 60.69 278 ARG A CA 1
ATOM 2059 C C . ARG A 1 278 ? 20.542 39.130 -26.698 1.00 60.69 278 ARG A C 1
ATOM 2061 O O . ARG A 1 278 ? 20.868 40.300 -26.580 1.00 60.69 278 ARG A O 1
ATOM 2068 N N . ASN A 1 279 ? 19.857 38.449 -25.770 1.00 61.16 279 ASN A N 1
ATOM 2069 C CA . ASN A 1 279 ? 19.464 38.923 -24.441 1.00 61.16 279 ASN A CA 1
ATOM 2070 C C . ASN A 1 279 ? 19.712 37.813 -23.395 1.00 61.16 279 ASN A C 1
ATOM 2072 O O . ASN A 1 279 ? 18.969 36.830 -23.384 1.00 61.16 279 ASN A O 1
ATOM 2076 N N . PRO A 1 280 ? 20.702 37.953 -22.494 1.00 60.78 280 PRO A N 1
ATOM 2077 C CA . PRO A 1 280 ? 21.062 36.934 -21.496 1.00 60.78 280 PRO A CA 1
ATOM 2078 C C . PRO A 1 280 ? 19.986 36.622 -20.439 1.00 60.78 280 PRO A C 1
ATOM 2080 O O . PRO A 1 280 ? 20.139 35.666 -19.686 1.00 60.78 280 PRO A O 1
ATOM 2083 N N . GLY A 1 281 ? 18.920 37.427 -20.352 1.00 62.19 281 GLY A N 1
ATOM 2084 C CA . GLY A 1 281 ? 17.918 37.359 -19.279 1.00 62.19 281 GLY A CA 1
ATOM 2085 C C . GLY A 1 281 ? 16.602 36.650 -19.615 1.00 62.19 281 GLY A C 1
ATOM 2086 O O . GLY A 1 281 ? 15.763 36.522 -18.731 1.00 62.19 281 GLY A O 1
ATOM 2087 N N . GLN A 1 282 ? 16.386 36.199 -20.857 1.00 60.75 282 GLN A N 1
ATOM 2088 C CA . GLN A 1 282 ? 15.173 35.457 -21.232 1.00 60.75 282 GLN A CA 1
ATOM 2089 C C . GLN A 1 282 ? 15.519 34.019 -21.633 1.00 60.75 282 GLN A C 1
ATOM 2091 O O . GLN A 1 282 ? 16.029 33.797 -22.736 1.00 60.75 282 GLN A O 1
ATOM 2096 N N . PRO A 1 283 ? 15.231 33.026 -20.772 1.00 61.12 283 PRO A N 1
ATOM 2097 C CA . PRO A 1 283 ? 15.313 31.628 -21.156 1.00 61.12 283 PRO A CA 1
ATOM 2098 C C . PRO A 1 283 ? 14.339 31.371 -22.307 1.00 61.12 283 PRO A C 1
ATOM 2100 O O . PRO A 1 283 ? 13.157 31.708 -22.227 1.00 61.12 283 PRO A O 1
ATOM 2103 N N . ARG A 1 284 ? 14.826 30.762 -23.389 1.00 65.44 284 ARG A N 1
ATOM 2104 C CA . ARG A 1 284 ? 13.957 30.255 -24.457 1.00 65.44 284 ARG A CA 1
ATOM 2105 C C . ARG A 1 284 ? 12.996 29.227 -23.833 1.00 65.44 284 ARG A C 1
ATOM 2107 O O . ARG A 1 284 ? 13.464 28.407 -23.039 1.00 65.44 284 ARG A O 1
ATOM 2114 N N . PRO A 1 285 ? 11.688 29.243 -24.158 1.00 66.12 285 PRO A N 1
ATOM 2115 C CA . PRO A 1 285 ? 10.755 28.269 -23.606 1.00 66.12 285 PRO A CA 1
ATOM 2116 C C . PRO A 1 285 ? 11.255 26.855 -23.911 1.00 66.12 285 PRO A C 1
ATOM 2118 O O . PRO A 1 285 ? 11.547 26.524 -25.065 1.00 66.12 285 PRO A O 1
ATOM 2121 N N . ALA A 1 286 ? 11.408 26.043 -22.864 1.00 68.31 286 ALA A N 1
ATOM 2122 C CA . ALA A 1 286 ? 11.853 24.667 -23.004 1.00 68.31 286 ALA A CA 1
ATOM 2123 C C . ALA A 1 286 ? 10.807 23.888 -23.811 1.00 68.31 286 ALA A C 1
ATOM 2125 O O . ALA A 1 286 ? 9.622 23.892 -23.474 1.00 68.31 286 ALA A O 1
ATOM 2126 N N . ARG A 1 287 ? 11.235 23.221 -24.890 1.00 70.56 287 ARG A N 1
ATOM 2127 C CA . ARG A 1 287 ? 10.374 22.251 -25.577 1.00 70.56 287 ARG A CA 1
ATOM 2128 C C . ARG A 1 287 ? 10.029 21.120 -24.608 1.00 70.56 287 ARG A C 1
ATOM 2130 O O . ARG A 1 287 ? 10.863 20.731 -23.791 1.00 70.56 287 ARG A O 1
ATOM 2137 N N . ALA A 1 288 ? 8.813 20.591 -24.727 1.00 80.00 288 ALA A N 1
ATOM 2138 C CA . ALA A 1 288 ? 8.396 19.422 -23.965 1.00 80.00 288 ALA A CA 1
ATOM 2139 C C . ALA A 1 288 ? 9.362 18.257 -24.237 1.00 80.00 288 ALA A C 1
ATOM 2141 O O . ALA A 1 288 ? 9.661 17.943 -25.390 1.00 80.00 288 ALA A O 1
ATOM 2142 N N . ALA A 1 289 ? 9.885 17.653 -23.171 1.00 83.75 289 ALA A N 1
ATOM 2143 C CA . ALA A 1 289 ? 10.747 16.486 -23.281 1.00 83.75 289 ALA A CA 1
ATOM 2144 C C . ALA A 1 289 ? 9.930 15.255 -23.719 1.00 83.75 289 ALA A C 1
ATOM 2146 O O . ALA A 1 289 ? 8.737 15.185 -23.406 1.00 83.75 289 ALA A O 1
ATOM 2147 N N . PRO A 1 290 ? 10.554 14.272 -24.396 1.00 90.06 290 PRO A N 1
ATOM 2148 C CA . PRO A 1 290 ? 9.906 12.996 -24.671 1.00 90.06 290 PRO A CA 1
ATOM 2149 C C . PRO A 1 290 ? 9.378 12.368 -23.375 1.00 90.06 290 PRO A C 1
ATOM 2151 O O . PRO A 1 290 ? 10.088 12.312 -22.367 1.00 90.06 290 PRO A O 1
ATOM 2154 N N . ALA A 1 291 ? 8.128 11.910 -23.400 1.00 92.94 291 ALA A N 1
ATOM 2155 C CA . ALA A 1 291 ? 7.453 11.337 -22.245 1.00 92.94 291 ALA A CA 1
ATOM 2156 C C . ALA A 1 291 ? 7.237 9.836 -22.450 1.00 92.94 291 ALA A C 1
ATOM 2158 O O . ALA A 1 291 ? 6.663 9.409 -23.449 1.00 92.94 291 ALA A O 1
ATOM 2159 N N . ALA A 1 292 ? 7.684 9.044 -21.477 1.00 95.44 292 ALA A N 1
ATOM 2160 C CA . ALA A 1 292 ? 7.509 7.599 -21.493 1.00 95.44 292 ALA A CA 1
ATOM 2161 C C . ALA A 1 292 ? 6.079 7.206 -21.084 1.00 95.44 292 ALA A C 1
ATOM 2163 O O . ALA A 1 292 ? 5.649 7.517 -19.967 1.00 95.44 292 ALA A O 1
ATOM 2164 N N . ALA A 1 293 ? 5.390 6.463 -21.947 1.00 95.44 293 ALA A N 1
ATOM 2165 C CA . ALA A 1 293 ? 4.078 5.861 -21.716 1.00 95.44 293 ALA A CA 1
ATOM 2166 C C . ALA A 1 293 ? 4.167 4.324 -21.756 1.00 95.44 293 ALA A C 1
ATOM 2168 O O . ALA A 1 293 ? 5.209 3.772 -22.098 1.00 95.44 293 ALA A O 1
ATOM 2169 N N . GLY A 1 294 ? 3.103 3.621 -21.347 1.00 94.88 294 GLY A N 1
ATOM 2170 C CA . GLY A 1 294 ? 3.025 2.160 -21.495 1.00 94.88 294 GLY A CA 1
ATOM 2171 C C . GLY A 1 294 ? 4.203 1.398 -20.874 1.00 94.88 294 GLY A C 1
ATOM 2172 O O . GLY A 1 294 ? 4.756 0.505 -21.505 1.00 94.88 294 GLY A O 1
ATOM 2173 N N . LYS A 1 295 ? 4.634 1.782 -19.666 1.00 96.00 295 LYS A N 1
ATOM 2174 C CA . LYS A 1 295 ? 5.830 1.216 -19.028 1.00 96.00 295 LYS A CA 1
ATOM 2175 C C . LYS A 1 295 ? 5.570 -0.198 -18.524 1.00 96.00 295 LYS A C 1
ATOM 2177 O O . LYS A 1 295 ? 4.680 -0.406 -17.702 1.00 96.00 295 LYS A O 1
ATOM 2182 N N . TRP A 1 296 ? 6.426 -1.122 -18.922 1.00 96.75 296 TRP A N 1
ATOM 2183 C CA . TRP A 1 296 ? 6.588 -2.436 -18.322 1.00 96.75 296 TRP A CA 1
ATOM 2184 C C . TRP A 1 296 ? 7.968 -2.513 -17.663 1.00 96.75 296 TRP A C 1
ATOM 2186 O O . TRP A 1 296 ? 8.962 -2.135 -18.283 1.00 96.75 296 TRP A O 1
ATOM 2196 N N . LEU A 1 297 ? 8.031 -2.957 -16.405 1.00 95.06 297 LEU A N 1
ATOM 2197 C CA . LEU A 1 297 ? 9.274 -3.067 -15.637 1.00 95.06 297 LEU A CA 1
ATOM 2198 C C . LEU A 1 297 ? 9.489 -4.506 -15.175 1.00 95.06 297 LEU A C 1
ATOM 2200 O O . LEU A 1 297 ? 8.551 -5.186 -14.766 1.00 95.06 297 LEU A O 1
ATOM 2204 N N . THR A 1 298 ? 10.749 -4.925 -15.161 1.00 93.62 298 THR A N 1
ATOM 2205 C CA . THR A 1 298 ? 11.195 -6.174 -14.548 1.00 93.62 298 THR A CA 1
ATOM 2206 C C . THR A 1 298 ? 12.498 -5.948 -13.790 1.00 93.62 298 THR A C 1
ATOM 2208 O O . THR A 1 298 ? 13.293 -5.067 -14.128 1.00 93.62 298 THR A O 1
ATOM 2211 N N . SER A 1 299 ? 12.717 -6.730 -12.737 1.00 92.31 299 SER A N 1
ATOM 2212 C CA . SER A 1 299 ? 13.938 -6.664 -11.941 1.00 92.31 299 SER A CA 1
ATOM 2213 C C . SER A 1 299 ? 14.324 -8.034 -11.413 1.00 92.31 299 SER A C 1
ATOM 2215 O O . SER A 1 299 ? 13.457 -8.825 -11.042 1.00 92.31 299 SER A O 1
ATOM 2217 N N . SER A 1 300 ? 15.622 -8.316 -11.331 1.00 91.81 300 SER A N 1
ATOM 2218 C CA . SER A 1 300 ? 16.111 -9.549 -10.728 1.00 91.81 300 SER A CA 1
ATOM 2219 C C . SER A 1 300 ? 17.425 -9.363 -9.985 1.00 91.81 300 SER A C 1
ATOM 2221 O O . SER A 1 300 ? 18.332 -8.678 -10.438 1.00 91.81 30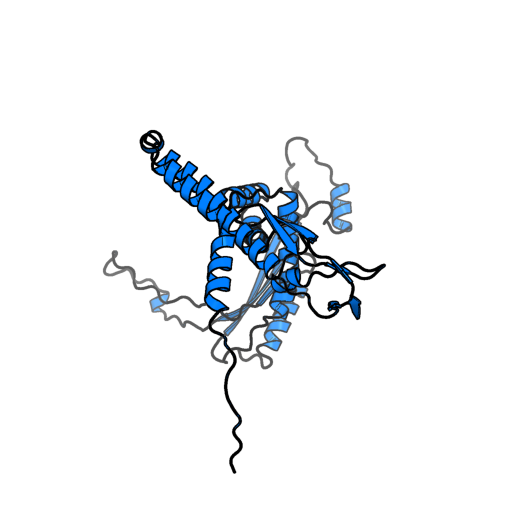0 SER A O 1
ATOM 2223 N N . ILE A 1 301 ? 17.541 -10.027 -8.836 1.00 89.75 301 ILE A N 1
ATOM 2224 C CA . ILE A 1 301 ? 18.789 -10.149 -8.059 1.00 89.75 301 ILE A CA 1
ATOM 2225 C C . ILE A 1 301 ? 19.329 -11.591 -8.059 1.00 89.75 301 ILE A C 1
ATOM 2227 O O . ILE A 1 301 ? 20.291 -11.925 -7.350 1.00 89.75 301 ILE A O 1
ATOM 2231 N N . THR A 1 302 ? 18.636 -12.481 -8.769 1.00 88.25 302 THR A N 1
ATOM 2232 C CA . THR A 1 302 ? 18.906 -13.919 -8.844 1.00 88.25 302 THR A CA 1
ATOM 2233 C C . THR A 1 302 ? 19.315 -14.320 -10.249 1.00 88.25 302 THR A C 1
ATOM 2235 O O . THR A 1 302 ? 20.317 -15.030 -10.377 1.00 88.25 302 THR A O 1
ATOM 2238 N N . SER A 1 303 ? 18.579 -13.849 -11.253 1.00 89.00 303 SER A N 1
ATOM 2239 C CA . SER A 1 303 ? 18.876 -13.995 -12.676 1.00 89.00 303 SER A CA 1
ATOM 2240 C C . SER A 1 303 ? 19.989 -13.033 -13.095 1.00 89.00 303 SER A C 1
ATOM 2242 O O . SER A 1 303 ? 20.208 -12.008 -12.450 1.00 89.00 303 SER A O 1
ATOM 2244 N N . ASP A 1 304 ? 20.719 -13.384 -14.146 1.00 88.06 304 ASP A N 1
ATOM 2245 C CA . ASP A 1 304 ? 21.734 -12.531 -14.760 1.00 88.06 304 ASP A CA 1
ATOM 2246 C C . ASP A 1 304 ? 21.139 -11.633 -15.859 1.00 88.06 304 ASP A C 1
ATOM 2248 O O . ASP A 1 304 ? 19.973 -11.769 -16.248 1.00 88.06 304 ASP A O 1
ATOM 2252 N N . ILE A 1 305 ? 21.945 -10.683 -16.351 1.00 91.06 305 ILE A N 1
ATOM 2253 C CA . ILE A 1 305 ? 21.490 -9.708 -17.345 1.00 91.06 305 ILE A CA 1
ATOM 2254 C C . ILE A 1 305 ? 20.960 -10.340 -18.648 1.00 91.06 305 ILE A C 1
ATOM 2256 O O . ILE A 1 305 ? 19.950 -9.837 -19.139 1.00 91.06 305 ILE A O 1
ATOM 2260 N N . PRO A 1 306 ? 21.505 -11.452 -19.201 1.00 95.25 306 PRO A N 1
ATOM 2261 C CA . PRO A 1 306 ? 20.930 -12.077 -20.393 1.00 95.25 306 PRO A CA 1
ATOM 2262 C C . PRO A 1 306 ? 19.476 -12.520 -20.207 1.00 95.25 306 PRO A C 1
ATOM 2264 O O . PRO A 1 306 ? 18.666 -12.328 -21.110 1.00 95.25 306 PRO A O 1
ATOM 2267 N N . ALA A 1 307 ? 19.115 -13.058 -19.037 1.00 95.25 307 ALA A N 1
ATOM 2268 C CA . ALA A 1 307 ? 17.737 -13.459 -18.757 1.00 95.25 307 ALA A CA 1
ATOM 2269 C C . ALA A 1 307 ? 16.783 -12.253 -18.684 1.00 95.25 307 ALA A C 1
ATOM 2271 O O . ALA A 1 307 ? 15.661 -12.316 -19.186 1.00 95.25 307 ALA A O 1
ATOM 2272 N N . VAL A 1 308 ? 17.231 -11.141 -18.094 1.00 95.75 308 VAL A N 1
ATOM 2273 C CA . VAL A 1 308 ? 16.447 -9.895 -18.034 1.00 95.75 308 VAL A CA 1
ATOM 2274 C C . VAL A 1 308 ? 16.294 -9.268 -19.420 1.00 95.75 308 VAL A C 1
ATOM 2276 O O . VAL A 1 308 ? 15.197 -8.837 -19.777 1.00 95.75 308 VAL A O 1
ATOM 2279 N N . ILE A 1 309 ? 17.357 -9.279 -20.226 1.00 96.94 309 ILE A N 1
ATOM 2280 C CA . ILE A 1 309 ? 17.319 -8.846 -21.626 1.00 96.94 309 ILE A CA 1
ATOM 2281 C C . ILE A 1 309 ? 16.325 -9.698 -22.419 1.00 96.94 309 ILE A C 1
ATOM 2283 O O . ILE A 1 309 ? 15.461 -9.150 -23.097 1.00 96.94 309 ILE A O 1
ATOM 2287 N N . ALA A 1 310 ? 16.382 -11.026 -22.291 1.00 97.38 310 ALA A N 1
ATOM 2288 C CA . ALA A 1 310 ? 15.451 -11.925 -22.968 1.00 97.38 310 ALA A CA 1
ATOM 2289 C C . ALA A 1 310 ? 13.986 -11.644 -22.588 1.00 97.38 310 ALA A C 1
ATOM 2291 O O . ALA A 1 310 ? 13.118 -11.642 -23.457 1.00 97.38 310 ALA A O 1
ATOM 2292 N N . ALA A 1 311 ? 13.707 -11.347 -21.314 1.00 95.88 311 ALA A N 1
ATOM 2293 C CA . ALA A 1 311 ? 12.368 -10.960 -20.874 1.00 95.88 311 ALA A CA 1
ATOM 2294 C C . ALA A 1 311 ? 11.908 -9.627 -21.492 1.00 95.88 311 ALA A C 1
ATOM 2296 O O . ALA A 1 311 ? 10.750 -9.507 -21.891 1.00 95.88 311 ALA A O 1
ATOM 2297 N N . GLY A 1 312 ? 12.809 -8.646 -21.608 1.00 96.56 312 GLY A N 1
ATOM 2298 C CA . GLY A 1 312 ? 12.526 -7.383 -22.290 1.00 96.56 312 GLY A CA 1
ATOM 2299 C C . GLY A 1 312 ? 12.238 -7.569 -23.781 1.00 96.56 312 GLY A C 1
ATOM 2300 O O . GLY A 1 312 ? 11.248 -7.033 -24.270 1.00 96.56 312 GLY A O 1
ATOM 2301 N N . PHE A 1 313 ? 13.013 -8.404 -24.479 1.00 97.19 313 PHE A N 1
ATOM 2302 C CA . PHE A 1 313 ? 12.727 -8.769 -25.872 1.00 97.19 313 PHE A CA 1
ATOM 2303 C C . PHE A 1 313 ? 11.401 -9.517 -26.022 1.00 97.19 313 PHE A C 1
ATOM 2305 O O . PHE A 1 313 ? 10.644 -9.207 -26.930 1.00 97.19 313 PHE A O 1
ATOM 2312 N N . ALA A 1 314 ? 11.065 -10.440 -25.117 1.00 96.50 314 ALA A N 1
ATOM 2313 C CA . ALA A 1 314 ? 9.777 -11.135 -25.154 1.00 96.50 314 ALA A CA 1
ATOM 2314 C C . ALA A 1 314 ? 8.587 -10.176 -24.966 1.00 96.50 314 ALA A C 1
ATOM 2316 O O . ALA A 1 314 ? 7.530 -10.356 -25.574 1.00 96.50 314 ALA A O 1
ATOM 2317 N N . GLU A 1 315 ? 8.740 -9.149 -24.126 1.00 96.50 315 GLU A N 1
ATOM 2318 C CA . GLU A 1 315 ? 7.735 -8.095 -24.005 1.00 96.50 315 GLU A CA 1
ATOM 2319 C C . GLU A 1 315 ? 7.699 -7.199 -25.249 1.00 96.50 315 GLU A C 1
ATOM 2321 O O . GLU A 1 315 ? 6.609 -6.849 -25.701 1.00 96.50 315 GLU A O 1
ATOM 2326 N N . ALA A 1 316 ? 8.852 -6.869 -25.834 1.00 96.81 316 ALA A N 1
ATOM 2327 C CA . ALA A 1 316 ? 8.921 -6.077 -27.054 1.00 96.81 316 ALA A CA 1
ATOM 2328 C C . ALA A 1 316 ? 8.281 -6.804 -28.248 1.00 96.81 316 ALA A C 1
ATOM 2330 O O . ALA A 1 316 ? 7.379 -6.251 -28.864 1.00 96.81 316 ALA A O 1
ATOM 2331 N N . ASP A 1 317 ? 8.636 -8.069 -28.489 1.00 96.94 317 ASP A N 1
ATOM 2332 C CA . ASP A 1 317 ? 8.065 -8.912 -29.548 1.00 96.94 317 ASP A CA 1
ATOM 2333 C C . ASP A 1 317 ? 6.546 -9.101 -29.371 1.00 96.94 317 ASP A C 1
ATOM 2335 O O . ASP A 1 317 ? 5.812 -9.225 -30.347 1.00 96.94 317 ASP A O 1
ATOM 2339 N N . ARG A 1 318 ? 6.024 -9.083 -28.135 1.00 95.88 318 ARG A N 1
ATOM 2340 C CA . ARG A 1 318 ? 4.569 -9.076 -27.916 1.00 95.88 318 ARG A CA 1
ATOM 2341 C C . ARG A 1 318 ? 3.929 -7.761 -28.366 1.00 95.88 318 ARG A C 1
ATOM 2343 O O . ARG A 1 318 ? 2.800 -7.771 -28.858 1.00 95.88 318 ARG A O 1
ATOM 2350 N N . ARG A 1 319 ? 4.582 -6.628 -28.097 1.00 95.44 319 ARG A N 1
ATOM 2351 C CA . ARG A 1 319 ? 4.044 -5.289 -28.391 1.00 95.44 319 ARG A CA 1
ATOM 2352 C C . ARG A 1 319 ? 4.250 -4.877 -29.843 1.00 95.44 319 ARG A C 1
ATOM 2354 O O . ARG A 1 319 ? 3.460 -4.085 -30.343 1.00 95.44 319 ARG A O 1
ATOM 2361 N N . ASP A 1 320 ? 5.273 -5.413 -30.490 1.00 95.62 320 ASP A N 1
ATOM 2362 C CA . ASP A 1 320 ? 5.604 -5.181 -31.888 1.00 95.62 320 ASP A CA 1
ATOM 2363 C C . ASP A 1 320 ? 6.138 -6.470 -32.545 1.00 95.62 320 ASP A C 1
ATOM 2365 O O . ASP A 1 320 ? 7.347 -6.643 -32.714 1.00 95.62 320 ASP A O 1
ATOM 2369 N N . PRO A 1 321 ? 5.243 -7.406 -32.918 1.00 94.88 321 PRO A N 1
ATOM 2370 C CA . PRO A 1 321 ? 5.645 -8.676 -33.524 1.00 94.88 321 PRO A CA 1
ATOM 2371 C C . PRO A 1 321 ? 6.344 -8.528 -34.882 1.00 94.88 321 PRO A C 1
ATOM 2373 O O . PRO A 1 321 ? 7.093 -9.419 -35.280 1.00 94.88 321 PRO A O 1
ATOM 2376 N N . ALA A 1 322 ? 6.080 -7.431 -35.601 1.00 94.00 322 ALA A N 1
ATOM 2377 C CA . ALA A 1 322 ? 6.658 -7.148 -36.914 1.00 94.0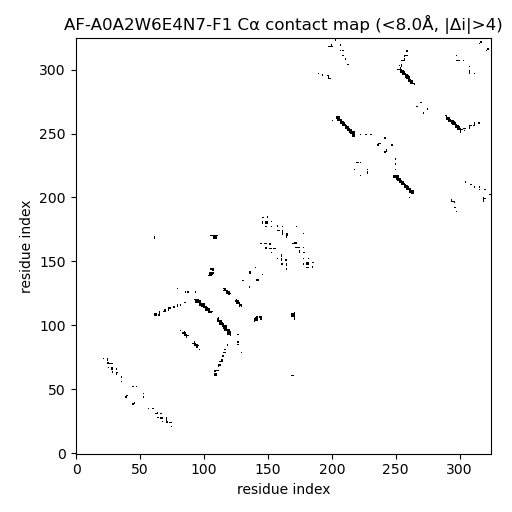0 322 ALA A CA 1
ATOM 2378 C C . ALA A 1 322 ? 7.999 -6.397 -36.830 1.00 94.00 322 ALA A C 1
ATOM 2380 O O . ALA A 1 322 ? 8.732 -6.370 -37.819 1.00 94.00 322 ALA A O 1
ATOM 2381 N N . ARG A 1 323 ? 8.353 -5.868 -35.647 1.00 92.88 323 ARG A N 1
ATOM 2382 C CA . ARG A 1 323 ? 9.595 -5.122 -35.375 1.00 92.88 323 ARG A CA 1
ATOM 2383 C C . ARG A 1 323 ? 9.733 -3.877 -36.253 1.00 92.88 323 ARG A C 1
ATOM 2385 O O . ARG A 1 323 ? 10.789 -3.620 -36.830 1.00 92.88 323 ARG A O 1
ATOM 2392 N N . GLU A 1 324 ? 8.638 -3.138 -36.373 1.00 91.25 324 GLU A N 1
ATOM 2393 C CA . GLU A 1 324 ? 8.539 -1.913 -37.167 1.00 91.25 324 GLU A CA 1
ATOM 2394 C C . GLU A 1 324 ? 8.848 -0.639 -36.352 1.00 91.25 324 GLU A C 1
ATOM 2396 O O . GLU A 1 324 ? 9.027 0.424 -36.951 1.00 91.25 324 GLU A O 1
ATOM 2401 N N . ARG A 1 325 ? 8.905 -0.725 -35.013 1.00 90.50 325 ARG A N 1
ATOM 2402 C CA . ARG A 1 325 ? 8.966 0.411 -34.070 1.00 90.50 325 ARG A CA 1
ATOM 2403 C C . ARG A 1 325 ? 10.203 0.449 -33.167 1.00 90.50 325 ARG A C 1
ATOM 2405 O O . ARG A 1 325 ? 10.904 -0.575 -33.025 1.00 90.50 325 ARG A O 1
#